Protein AF-0000000076641777 (afdb_homodimer)

Structure (mmCIF, N/CA/C/O backbone):
data_AF-0000000076641777-model_v1
#
loop_
_entity.id
_entity.type
_entity.pdbx_description
1 polymer 'DUF1579 domain-containing protein'
#
loop_
_atom_site.group_PDB
_atom_site.id
_atom_site.type_symbol
_atom_site.label_atom_id
_atom_site.label_alt_id
_atom_site.label_comp_id
_atom_site.label_asym_id
_atom_site.label_entity_id
_atom_site.label_seq_id
_atom_site.pdbx_PDB_ins_code
_atom_site.Cartn_x
_atom_site.Cartn_y
_atom_site.Cartn_z
_atom_site.occupancy
_atom_site.B_iso_or_equiv
_atom_site.auth_seq_id
_atom_site.auth_comp_id
_atom_site.auth_asym_id
_atom_site.auth_atom_id
_atom_site.pdbx_PDB_model_num
ATOM 1 N N . MET A 1 1 ? 16.484 36.906 27.781 1 25.06 1 MET A N 1
ATOM 2 C CA . MET A 1 1 ? 15.109 36.656 28.25 1 25.06 1 MET A CA 1
ATOM 3 C C . MET A 1 1 ? 14.336 35.812 27.25 1 25.06 1 MET A C 1
ATOM 5 O O . MET A 1 1 ? 13.156 35.531 27.453 1 25.06 1 MET A O 1
ATOM 9 N N . LYS A 1 2 ? 14.672 35.906 25.906 1 30.62 2 LYS A N 1
ATOM 10 C CA . LYS A 1 2 ? 14.07 35.656 24.594 1 30.62 2 LYS A CA 1
ATOM 11 C C . LYS A 1 2 ? 13.969 34.156 24.328 1 30.62 2 LYS A C 1
ATOM 13 O O . LYS A 1 2 ? 13.664 33.75 23.203 1 30.62 2 LYS A O 1
ATOM 18 N N . ASN A 1 3 ? 14.359 33.188 25.188 1 28.17 3 ASN A N 1
ATOM 19 C CA . ASN A 1 3 ? 14.75 31.812 25 1 28.17 3 ASN A CA 1
ATOM 20 C C . ASN A 1 3 ? 13.531 30.906 24.828 1 28.17 3 ASN A C 1
ATOM 22 O O . ASN A 1 3 ? 13.648 29.672 24.922 1 28.17 3 ASN A O 1
ATOM 26 N N . LYS A 1 4 ? 12.281 31.219 25.281 1 25.14 4 LYS A N 1
ATOM 27 C CA . LYS A 1 4 ? 11.18 30.359 25.719 1 25.14 4 LYS A CA 1
ATOM 28 C C . LYS A 1 4 ? 10.477 29.719 24.516 1 25.14 4 LYS A C 1
ATOM 30 O O . LYS A 1 4 ? 9.492 29 24.688 1 25.14 4 LYS A O 1
ATOM 35 N N . ILE A 1 5 ? 10.398 30.328 23.344 1 24.84 5 ILE A N 1
ATOM 36 C CA . ILE A 1 5 ? 9.344 30.062 22.375 1 24.84 5 ILE A CA 1
ATOM 37 C C . ILE A 1 5 ? 9.609 28.75 21.656 1 24.84 5 ILE A C 1
ATOM 39 O O . ILE A 1 5 ? 9.008 28.469 20.609 1 24.84 5 ILE A O 1
ATOM 43 N N . MET A 1 6 ? 10.758 28.062 21.797 1 23.25 6 MET A N 1
ATOM 44 C CA . MET A 1 6 ? 11.32 27.078 20.875 1 23.25 6 MET A CA 1
ATOM 45 C C . MET A 1 6 ? 10.438 25.844 20.797 1 23.25 6 MET A C 1
ATOM 47 O O . MET A 1 6 ? 10.758 24.891 20.094 1 23.25 6 MET A O 1
ATOM 51 N N . LEU A 1 7 ? 9.672 25.375 21.844 1 25.14 7 LEU A N 1
ATOM 52 C CA . LEU A 1 7 ? 9.359 23.984 22.094 1 25.14 7 LEU A CA 1
ATOM 53 C C . LEU A 1 7 ? 8.273 23.484 21.141 1 25.14 7 LEU A C 1
ATOM 55 O O . LEU A 1 7 ? 7.973 22.281 21.109 1 25.14 7 LEU A O 1
ATOM 59 N N . CYS A 1 8 ? 7.387 24.297 20.609 1 23.39 8 CYS A N 1
ATOM 60 C CA . CYS A 1 8 ? 6.023 23.875 20.312 1 23.39 8 CYS A CA 1
ATOM 61 C C . CYS A 1 8 ? 5.98 23.016 19.047 1 23.39 8 CYS A C 1
ATOM 63 O O . CYS A 1 8 ? 5 22.297 18.812 1 23.39 8 CYS A O 1
ATOM 65 N N . LEU A 1 9 ? 6.621 23.422 17.969 1 28.33 9 LEU A N 1
ATOM 66 C CA . LEU A 1 9 ? 6.152 22.969 16.672 1 28.33 9 LEU A CA 1
ATOM 67 C C . LEU A 1 9 ? 6.383 21.469 16.5 1 28.33 9 LEU A C 1
ATOM 69 O O . LEU A 1 9 ? 6.086 20.906 15.438 1 28.33 9 LEU A O 1
ATOM 73 N N . SER A 1 10 ? 7.258 20.844 17.328 1 29.16 10 SER A N 1
ATOM 74 C CA . SER A 1 10 ? 7.629 19.438 17.219 1 29.16 10 SER A CA 1
ATOM 75 C C . SER A 1 10 ? 6.391 18.531 17.172 1 29.16 10 SER A C 1
ATOM 77 O O . SER A 1 10 ? 6.508 17.312 17.109 1 29.16 10 SER A O 1
ATOM 79 N N . TYR A 1 11 ? 5.16 19.078 17.766 1 28.25 11 TYR A N 1
ATOM 80 C CA . TYR A 1 11 ? 4.102 18.125 18.062 1 28.25 11 TYR A CA 1
ATOM 81 C C . TYR A 1 11 ? 3.428 17.641 16.781 1 28.25 11 TYR A C 1
ATOM 83 O O . TYR A 1 11 ? 2.385 18.172 16.375 1 28.25 11 TYR A O 1
ATOM 91 N N . PHE A 1 12 ? 3.844 17.812 15.727 1 28.23 12 PHE A N 1
ATOM 92 C CA . PHE A 1 12 ? 2.891 17.406 14.703 1 28.23 12 PHE A CA 1
ATOM 93 C C . PHE A 1 12 ? 2.021 16.266 15.188 1 28.23 12 PHE A C 1
ATOM 95 O O . PHE A 1 12 ? 0.81 16.25 14.961 1 28.23 12 PHE A O 1
ATOM 102 N N . LEU A 1 13 ? 2.512 14.836 15.25 1 33.34 13 LEU A N 1
ATOM 103 C CA . LEU A 1 13 ? 1.771 13.789 15.953 1 33.34 13 LEU A CA 1
ATOM 104 C C . LEU A 1 13 ? 1.447 14.219 17.375 1 33.34 13 LEU A C 1
ATOM 106 O O . LEU A 1 13 ? 2.346 14.328 18.219 1 33.34 13 LEU A O 1
ATOM 110 N N . LEU A 1 14 ? 0.584 15.242 17.703 1 31.95 14 LEU A N 1
ATOM 111 C CA . LEU A 1 14 ? 0.145 16.031 18.844 1 31.95 14 LEU A CA 1
ATOM 112 C C . LEU A 1 14 ? 0.314 15.258 20.141 1 31.95 14 LEU A C 1
ATOM 114 O O . LEU A 1 14 ? 0.315 14.023 20.125 1 31.95 14 LEU A O 1
ATOM 118 N N . SER A 1 15 ? 0.451 16.031 21.312 1 29.17 15 SER A N 1
ATOM 119 C CA . SER A 1 15 ? 0.228 15.93 22.75 1 29.17 15 SER A CA 1
ATOM 120 C C . SER A 1 15 ? -1.146 15.336 23.062 1 29.17 15 SER A C 1
ATOM 122 O O . SER A 1 15 ? -2.123 16.078 23.203 1 29.17 15 SER A O 1
ATOM 124 N N . ILE A 1 16 ? -1.813 14.523 22.281 1 31.25 16 ILE A N 1
ATOM 125 C CA . ILE A 1 16 ? -2.85 13.836 23.047 1 31.25 16 ILE A CA 1
ATOM 126 C C . ILE A 1 16 ? -2.367 13.609 24.484 1 31.25 16 ILE A C 1
ATOM 128 O O . ILE A 1 16 ? -1.316 13.008 24.703 1 31.25 16 ILE A O 1
ATOM 132 N N . ALA A 1 17 ? -2.742 14.523 25.391 1 27.84 17 ALA A N 1
ATOM 133 C CA . ALA A 1 17 ? -2.613 14.328 26.828 1 27.84 17 ALA A CA 1
ATOM 134 C C . ALA A 1 17 ? -2.568 12.852 27.188 1 27.84 17 ALA A C 1
ATOM 136 O O . ALA A 1 17 ? -3.57 12.141 27.047 1 27.84 17 ALA A O 1
ATOM 137 N N . ILE A 1 18 ? -1.521 12.227 26.984 1 30.56 18 ILE A N 1
ATOM 138 C CA . ILE A 1 18 ? -1.188 10.945 27.594 1 30.56 18 ILE A CA 1
ATOM 139 C C . ILE A 1 18 ? -1.505 10.984 29.078 1 30.56 18 ILE A C 1
ATOM 141 O O . ILE A 1 18 ? -0.716 11.5 29.875 1 30.56 18 ILE A O 1
ATOM 145 N N . ALA A 1 19 ? -2.684 11.461 29.531 1 29.16 19 ALA A N 1
ATOM 146 C CA . ALA A 1 19 ? -2.953 11.094 30.922 1 29.16 19 ALA A CA 1
ATOM 147 C C . ALA A 1 19 ? -2.371 9.727 31.25 1 29.16 19 ALA A C 1
ATOM 149 O O . ALA A 1 19 ? -2.145 8.906 30.359 1 29.16 19 ALA A O 1
ATOM 150 N N . LEU A 1 20 ? -2.115 9.492 32.562 1 31.12 20 LEU A N 1
ATOM 151 C CA . LEU A 1 20 ? -1.679 8.414 33.438 1 31.12 20 LEU A CA 1
ATOM 152 C C . LEU A 1 20 ? -2.379 7.109 33.094 1 31.12 20 LEU A C 1
ATOM 154 O O . LEU A 1 20 ? -3.328 6.707 33.781 1 31.12 20 LEU A O 1
ATOM 158 N N . LEU A 1 21 ? -2.949 6.938 31.844 1 32.78 21 LEU A N 1
ATOM 159 C CA . LEU A 1 21 ? -3.584 5.629 31.953 1 32.78 21 LEU A CA 1
ATOM 160 C C . LEU A 1 21 ? -2.564 4.559 32.312 1 32.78 21 LEU A C 1
ATOM 162 O O . LEU A 1 21 ? -1.42 4.602 31.859 1 32.78 21 LEU A O 1
ATOM 166 N N . PRO A 1 22 ? -2.908 3.779 33.344 1 34.5 22 PRO A N 1
ATOM 167 C CA . PRO A 1 22 ? -2.105 2.623 33.75 1 34.5 22 PRO A CA 1
ATOM 168 C C . PRO A 1 22 ? -1.481 1.893 32.562 1 34.5 22 PRO A C 1
ATOM 170 O O . PRO A 1 22 ? -1.997 1.974 31.438 1 34.5 22 PRO A O 1
ATOM 173 N N . THR A 1 23 ? -0.251 1.594 32.625 1 35.72 23 THR A N 1
ATOM 174 C CA . THR A 1 23 ? 0.459 0.591 31.844 1 35.72 23 THR A CA 1
ATOM 175 C C . THR A 1 23 ? -0.474 -0.554 31.453 1 35.72 23 THR A C 1
ATOM 177 O O . THR A 1 23 ? -0.673 -1.488 32.219 1 35.72 23 THR A O 1
ATOM 180 N N . LEU A 1 24 ? -1.726 -0.276 30.953 1 34.16 24 LEU A N 1
ATOM 181 C CA . LEU A 1 24 ? -2.348 -1.505 30.469 1 34.16 24 LEU A CA 1
ATOM 182 C C . LEU A 1 24 ? -1.325 -2.389 29.766 1 34.16 24 LEU A C 1
ATOM 184 O O . LEU A 1 24 ? -0.481 -1.89 29.016 1 34.16 24 LEU A O 1
ATOM 188 N N . SER A 1 25 ? -1.027 -3.465 30.344 1 32.94 25 SER A N 1
ATOM 189 C CA . SER A 1 25 ? -0.381 -4.598 29.688 1 32.94 25 SER A CA 1
ATOM 190 C C . SER A 1 25 ? -0.638 -4.586 28.188 1 32.94 25 SER A C 1
ATOM 192 O O . SER A 1 25 ? -1.789 -4.539 27.75 1 32.94 25 SER A O 1
ATOM 194 N N . TYR A 1 26 ? 0.225 -3.816 27.469 1 34.62 26 TYR A N 1
ATOM 195 C CA . TYR A 1 26 ? 0.304 -4.059 26.031 1 34.62 26 TYR A CA 1
ATOM 196 C C . TYR A 1 26 ? -0.144 -5.477 25.688 1 34.62 26 TYR A C 1
ATOM 198 O O . TYR A 1 26 ? 0.574 -6.441 25.953 1 34.62 26 TYR A O 1
ATOM 206 N N . SER A 1 27 ? -1.28 -5.953 26.141 1 36.31 27 SER A N 1
ATOM 207 C CA . SER A 1 27 ? -1.665 -7.184 25.453 1 36.31 27 SER A CA 1
ATOM 208 C C . SER A 1 27 ? -1.043 -7.266 24.062 1 36.31 27 SER A C 1
ATOM 210 O O . SER A 1 27 ? -1.009 -6.27 23.344 1 36.31 27 SER A O 1
ATOM 212 N N . GLN A 1 28 ? -0.022 -7.992 23.859 1 43.09 28 GLN A N 1
ATOM 213 C CA . GLN A 1 28 ? 0.573 -8.328 22.562 1 43.09 28 GLN A CA 1
ATOM 214 C C . GLN A 1 28 ? -0.457 -8.242 21.438 1 43.09 28 GLN A C 1
ATOM 216 O O . GLN A 1 28 ? -1.365 -9.07 21.359 1 43.09 28 GLN A O 1
ATOM 221 N N . SER A 1 29 ? -1.048 -7.059 21.203 1 52.78 29 SER A N 1
ATOM 222 C CA . SER A 1 29 ? -1.91 -6.91 20.031 1 52.78 29 SER A CA 1
ATOM 223 C C . SER A 1 29 ? -1.559 -7.93 18.953 1 52.78 29 SER A C 1
ATOM 225 O O . SER A 1 29 ? -0.385 -8.117 18.625 1 52.78 29 SER A O 1
ATOM 227 N N . THR A 1 30 ? -2.316 -9.062 18.797 1 65.69 30 THR A N 1
ATOM 228 C CA . THR A 1 30 ? -2.217 -10.141 17.828 1 65.69 30 THR A CA 1
ATOM 229 C C . THR A 1 30 ? -1.801 -9.602 16.453 1 65.69 30 THR A C 1
ATOM 231 O O . THR A 1 30 ? -2.475 -8.734 15.898 1 65.69 30 THR A O 1
ATOM 234 N N . ASN A 1 31 ? -0.49 -9.68 16.219 1 86.69 31 ASN A N 1
ATOM 235 C CA . ASN A 1 31 ? -0.08 -9.375 14.852 1 86.69 31 ASN A CA 1
ATOM 236 C C . ASN A 1 31 ? -0.774 -10.289 13.844 1 86.69 31 ASN A C 1
ATOM 238 O O . ASN A 1 31 ? -0.34 -11.422 13.625 1 86.69 31 ASN A O 1
ATOM 242 N N . HIS A 1 32 ? -1.848 -9.82 13.297 1 92.06 32 HIS A N 1
ATOM 243 C CA . HIS A 1 32 ? -2.666 -10.57 12.352 1 92.06 32 HIS A CA 1
ATOM 244 C C . HIS A 1 32 ? -1.855 -10.984 11.133 1 92.06 32 HIS A C 1
ATOM 246 O O . HIS A 1 32 ? -2.26 -11.883 10.383 1 92.06 32 HIS A O 1
ATOM 252 N N . LEU A 1 33 ? -0.683 -10.32 10.984 1 95.81 33 LEU A N 1
ATOM 253 C CA . LEU A 1 33 ? 0.1 -10.578 9.781 1 95.81 33 LEU A CA 1
ATOM 254 C C . LEU A 1 33 ? 1.309 -11.453 10.086 1 95.81 33 LEU A C 1
ATOM 256 O O . LEU A 1 33 ? 2.152 -11.68 9.219 1 95.81 33 LEU A O 1
ATOM 260 N N . GLN A 1 34 ? 1.421 -11.977 11.25 1 94.31 34 GLN A N 1
ATOM 261 C CA . GLN A 1 34 ? 2.627 -12.656 11.711 1 94.31 34 GLN A CA 1
ATOM 262 C C . GLN A 1 34 ? 3.021 -13.781 10.758 1 94.31 34 GLN A C 1
ATOM 264 O O . GLN A 1 34 ? 4.207 -14.008 10.516 1 94.31 34 GLN A O 1
ATOM 269 N N . SER A 1 35 ? 2.049 -14.438 10.266 1 94.44 35 SER A N 1
ATOM 270 C CA . SER A 1 35 ? 2.324 -15.609 9.438 1 94.44 35 SER A CA 1
ATOM 271 C C . SER A 1 35 ? 2.973 -15.203 8.117 1 94.44 35 SER A C 1
ATOM 273 O O . SER A 1 35 ? 3.477 -16.047 7.379 1 94.44 35 SER A O 1
ATOM 275 N N . PHE A 1 36 ? 3.059 -13.906 7.797 1 96.38 36 PHE A N 1
ATOM 276 C CA . PHE A 1 36 ? 3.787 -13.43 6.629 1 96.38 36 PHE A CA 1
ATOM 277 C C . PHE A 1 36 ? 5.285 -13.625 6.805 1 96.38 36 PHE A C 1
ATOM 279 O O . PHE A 1 36 ? 6.051 -13.531 5.84 1 96.38 36 PHE A O 1
ATOM 286 N N . ASP A 1 37 ? 5.727 -13.867 8.031 1 96.25 37 ASP A N 1
ATOM 287 C CA . ASP A 1 37 ? 7.148 -14.008 8.32 1 96.25 37 ASP A CA 1
ATOM 288 C C . ASP A 1 37 ? 7.812 -14.984 7.355 1 96.25 37 ASP A C 1
ATOM 290 O O . ASP A 1 37 ? 8.93 -14.742 6.887 1 96.25 37 ASP A O 1
ATOM 294 N N . GLN A 1 38 ? 7.184 -16 7.055 1 95.88 38 GLN A N 1
ATOM 295 C CA . GLN A 1 38 ? 7.773 -17.062 6.242 1 95.88 38 GLN A CA 1
ATOM 296 C C . GLN A 1 38 ? 7.965 -16.609 4.801 1 95.88 38 GLN A C 1
ATOM 298 O O . GLN A 1 38 ? 8.781 -17.172 4.07 1 95.88 38 GLN A O 1
ATOM 303 N N . PHE A 1 39 ? 7.254 -15.523 4.398 1 97 39 PHE A N 1
ATOM 304 C CA . PHE A 1 39 ? 7.305 -15.078 3.008 1 97 39 PHE A CA 1
ATOM 305 C C . PHE A 1 39 ? 8.219 -13.867 2.855 1 97 39 PHE A C 1
ATOM 307 O O . PHE A 1 39 ? 8.57 -13.492 1.737 1 97 39 PHE A O 1
ATOM 314 N N . ILE A 1 40 ? 8.594 -13.234 3.934 1 98.12 40 ILE A N 1
ATOM 315 C CA . ILE A 1 40 ? 9.445 -12.047 3.869 1 98.12 40 ILE A CA 1
ATOM 316 C C . ILE A 1 40 ? 10.766 -12.398 3.193 1 98.12 40 ILE A C 1
ATOM 318 O O . ILE A 1 40 ? 11.383 -13.414 3.52 1 98.12 40 ILE A O 1
ATOM 322 N N . GLY A 1 41 ? 11.148 -11.641 2.252 1 98.31 41 GLY A N 1
ATOM 323 C CA . GLY A 1 41 ? 12.367 -11.883 1.502 1 98.31 41 GLY A CA 1
ATOM 324 C C . GLY A 1 41 ? 12.172 -11.812 -0.001 1 98.31 41 GLY A C 1
ATOM 325 O O . GLY A 1 41 ? 11.172 -11.266 -0.474 1 98.31 41 GLY A O 1
ATOM 326 N N . GLU A 1 42 ? 13.141 -12.234 -0.73 1 98.31 42 GLU A N 1
ATOM 327 C CA . GLU A 1 42 ? 13.141 -12.219 -2.189 1 98.31 42 GLU A CA 1
ATOM 328 C C . GLU A 1 42 ? 12.93 -13.625 -2.754 1 98.31 42 GLU A C 1
ATOM 330 O O . GLU A 1 42 ? 13.57 -14.578 -2.307 1 98.31 42 GLU A O 1
ATOM 335 N N . TRP A 1 43 ? 12.07 -13.719 -3.668 1 98.19 43 TRP A N 1
ATOM 336 C CA . TRP A 1 43 ? 11.68 -14.992 -4.254 1 98.19 43 TRP A CA 1
ATOM 337 C C . TRP A 1 43 ? 11.703 -14.922 -5.777 1 98.19 43 TRP A C 1
ATOM 339 O O . TRP A 1 43 ? 11.133 -14.016 -6.371 1 98.19 43 TRP A O 1
ATOM 349 N N . GLU A 1 44 ? 12.227 -15.922 -6.426 1 96.88 44 GLU A N 1
ATOM 350 C CA . GLU A 1 44 ? 12.367 -15.922 -7.879 1 96.88 44 GLU A CA 1
ATOM 351 C C . GLU A 1 44 ? 11.562 -17.047 -8.516 1 96.88 44 GLU A C 1
ATOM 353 O O . GLU A 1 44 ? 11.5 -18.156 -7.977 1 96.88 44 GLU A O 1
ATOM 358 N N . LEU A 1 45 ? 10.992 -16.75 -9.562 1 95.44 45 LEU A N 1
ATOM 359 C CA . LEU A 1 45 ? 10.375 -17.703 -10.484 1 95.44 45 LEU A CA 1
ATOM 360 C C . LEU A 1 45 ? 10.602 -17.266 -11.93 1 95.44 45 LEU A C 1
ATOM 362 O O . LEU A 1 45 ? 10.109 -16.219 -12.359 1 95.44 45 LEU A O 1
ATOM 366 N N . ASP A 1 46 ? 11.383 -18.078 -12.641 1 91.38 46 ASP A N 1
ATOM 367 C CA . ASP A 1 46 ? 11.742 -17.75 -14.023 1 91.38 46 ASP A CA 1
ATOM 368 C C . ASP A 1 46 ? 12.391 -16.375 -14.109 1 91.38 46 ASP A C 1
ATOM 370 O O . ASP A 1 46 ? 13.438 -16.125 -13.508 1 91.38 46 ASP A O 1
ATOM 374 N N . ASN A 1 47 ? 11.797 -15.477 -14.82 1 92.06 47 ASN A N 1
ATOM 375 C CA . ASN A 1 47 ? 12.352 -14.141 -15 1 92.06 47 ASN A CA 1
ATOM 376 C C . ASN A 1 47 ? 11.641 -13.109 -14.125 1 92.06 47 ASN A C 1
ATOM 378 O O . ASN A 1 47 ? 11.531 -11.938 -14.492 1 92.06 47 ASN A O 1
ATOM 382 N N . SER A 1 48 ? 11.141 -13.594 -13.047 1 94.31 48 SER A N 1
ATOM 383 C CA . SER A 1 48 ? 10.414 -12.703 -12.141 1 94.31 48 SER A CA 1
ATOM 384 C C . SER A 1 48 ? 11 -12.766 -10.734 1 94.31 48 SER A C 1
ATOM 386 O O . SER A 1 48 ? 11.438 -13.828 -10.281 1 94.31 48 SER A O 1
ATOM 388 N N . LEU A 1 49 ? 11.039 -11.664 -10.125 1 96.75 49 LEU A N 1
ATOM 389 C CA . LEU A 1 49 ? 11.438 -11.516 -8.727 1 96.75 49 LEU A CA 1
ATOM 390 C C . LEU A 1 49 ? 10.312 -10.906 -7.902 1 96.75 49 LEU A C 1
ATOM 392 O O . LEU A 1 49 ? 9.789 -9.844 -8.242 1 96.75 49 LEU A O 1
ATOM 396 N N . GLN A 1 50 ? 9.945 -11.609 -6.895 1 97.5 50 GLN A N 1
ATOM 397 C CA . GLN A 1 50 ? 8.961 -11.109 -5.934 1 97.5 50 GLN A CA 1
ATOM 398 C C . GLN A 1 50 ? 9.625 -10.781 -4.598 1 97.5 50 GLN A C 1
ATOM 400 O O . GLN A 1 50 ? 10.398 -11.578 -4.066 1 97.5 50 GLN A O 1
ATOM 405 N N . VAL A 1 51 ? 9.359 -9.641 -4.082 1 98.38 51 VAL A N 1
ATOM 406 C CA . VAL A 1 51 ? 9.953 -9.18 -2.83 1 98.38 51 VAL A CA 1
ATOM 407 C C . VAL A 1 51 ? 8.844 -8.859 -1.826 1 98.38 51 VAL A C 1
ATOM 409 O O . VAL A 1 51 ? 7.91 -8.125 -2.143 1 98.38 51 VAL A O 1
ATOM 412 N N . PHE A 1 52 ? 8.891 -9.414 -0.663 1 98.38 52 PHE A N 1
ATOM 413 C CA . PHE A 1 52 ? 8.031 -9.07 0.469 1 98.38 52 PHE A CA 1
ATOM 414 C C . PHE A 1 52 ? 8.852 -8.453 1.595 1 98.38 52 PHE A C 1
ATOM 416 O O . PHE A 1 52 ? 9.867 -9.016 2.018 1 98.38 52 PHE A O 1
ATOM 423 N N . GLU A 1 53 ? 8.406 -7.324 2.086 1 98.25 53 GLU A N 1
ATOM 424 C CA . GLU A 1 53 ? 9.102 -6.625 3.166 1 98.25 53 GLU A CA 1
ATOM 425 C C . GLU A 1 53 ? 8.117 -6.141 4.227 1 98.25 53 GLU A C 1
ATOM 427 O O . GLU A 1 53 ? 7.035 -5.648 3.9 1 98.25 53 GLU A O 1
ATOM 432 N N . TRP A 1 54 ? 8.555 -6.297 5.453 1 98.06 54 TRP A N 1
ATOM 433 C CA . TRP A 1 54 ? 7.758 -5.742 6.543 1 98.06 54 TRP A CA 1
ATOM 434 C C . TRP A 1 54 ? 7.746 -4.219 6.488 1 98.06 54 TRP A C 1
ATOM 436 O O . TRP A 1 54 ? 8.781 -3.592 6.258 1 98.06 54 TRP A O 1
ATOM 446 N N . GLY A 1 55 ? 6.539 -3.633 6.641 1 96.62 55 GLY A N 1
ATOM 447 C CA . GLY A 1 55 ? 6.469 -2.221 6.977 1 96.62 55 GLY A CA 1
ATOM 448 C C . GLY A 1 55 ? 6.832 -1.932 8.422 1 96.62 55 GLY A C 1
ATOM 449 O O . GLY A 1 55 ? 7.195 -2.842 9.172 1 96.62 55 GLY A O 1
ATOM 450 N N . PRO A 1 56 ? 6.703 -0.655 8.797 1 94.44 56 PRO A N 1
ATOM 451 C CA . PRO A 1 56 ? 7.07 -0.286 10.164 1 94.44 56 PRO A CA 1
ATOM 452 C C . PRO A 1 56 ? 6.262 -1.047 11.211 1 94.44 56 PRO A C 1
ATOM 454 O O . PRO A 1 56 ? 5.043 -1.191 11.078 1 94.44 56 PRO A O 1
ATOM 457 N N . GLY A 1 57 ? 7 -1.568 12.234 1 92.81 57 GLY A N 1
ATOM 458 C CA . GLY A 1 57 ? 6.344 -2.256 13.328 1 92.81 57 GLY A CA 1
ATOM 459 C C . GLY A 1 57 ? 5.695 -3.562 12.914 1 92.81 57 GLY A C 1
ATOM 460 O O . GLY A 1 57 ? 4.883 -4.121 13.656 1 92.81 57 GLY A O 1
ATOM 461 N N . LYS A 1 58 ? 5.926 -4.004 11.711 1 95.06 58 LYS A N 1
ATOM 462 C CA . LYS A 1 58 ? 5.352 -5.234 11.172 1 95.06 58 LYS A CA 1
ATOM 463 C C . LYS A 1 58 ? 3.828 -5.148 11.117 1 95.06 58 LYS A C 1
ATOM 465 O O . LYS A 1 58 ? 3.135 -6.125 11.406 1 95.06 58 LYS A O 1
ATOM 470 N N . THR A 1 59 ? 3.383 -3.975 10.773 1 94.25 59 THR A N 1
ATOM 471 C CA . THR A 1 59 ? 1.94 -3.764 10.711 1 94.25 59 THR A CA 1
ATOM 472 C C . THR A 1 59 ? 1.437 -3.869 9.273 1 94.25 59 THR A C 1
ATOM 474 O O . THR A 1 59 ? 0.228 -3.834 9.031 1 94.25 59 THR A O 1
ATOM 477 N N . SER A 1 60 ? 2.307 -3.967 8.383 1 97.38 60 SER A N 1
ATOM 478 C CA . SER A 1 60 ? 2.014 -4.152 6.965 1 97.38 60 SER A CA 1
ATOM 479 C C . SER A 1 60 ? 3.125 -4.93 6.27 1 97.38 60 SER A C 1
ATOM 481 O O . SER A 1 60 ? 4.211 -5.105 6.828 1 97.38 60 SER A O 1
ATOM 483 N N . VAL A 1 61 ? 2.799 -5.441 5.152 1 98.44 61 VAL A N 1
ATOM 484 C CA . VAL A 1 61 ? 3.779 -6.062 4.27 1 98.44 61 VAL A CA 1
ATOM 485 C C . VAL A 1 61 ? 3.727 -5.406 2.891 1 98.44 61 VAL A C 1
ATOM 487 O O . VAL A 1 61 ? 2.664 -5.336 2.27 1 98.44 61 VAL A O 1
ATOM 490 N N . MET A 1 62 ? 4.852 -4.957 2.465 1 98.31 62 MET A N 1
ATOM 491 C CA . MET A 1 62 ? 4.988 -4.441 1.105 1 98.31 62 MET A CA 1
ATOM 492 C C . MET A 1 62 ? 5.414 -5.547 0.145 1 98.31 62 MET A C 1
ATOM 494 O O . MET A 1 62 ? 6.277 -6.363 0.475 1 98.31 62 MET A O 1
ATOM 498 N N . ALA A 1 63 ? 4.766 -5.52 -0.979 1 98.19 63 ALA A N 1
ATOM 499 C CA . ALA A 1 63 ? 5.125 -6.484 -2.016 1 98.19 63 ALA A CA 1
ATOM 500 C C . ALA A 1 63 ? 5.496 -5.781 -3.316 1 98.19 63 ALA A C 1
ATOM 502 O O . ALA A 1 63 ? 4.812 -4.848 -3.744 1 98.19 63 ALA A O 1
ATOM 503 N N . LYS A 1 64 ? 6.535 -6.207 -3.908 1 98.06 64 LYS A N 1
ATOM 504 C CA . LYS A 1 64 ? 6.984 -5.742 -5.219 1 98.06 64 LYS A CA 1
ATOM 505 C C . LYS A 1 64 ? 7.309 -6.918 -6.137 1 98.06 64 LYS A C 1
ATOM 507 O O . LYS A 1 64 ? 7.84 -7.934 -5.688 1 98.06 64 LYS A O 1
ATOM 512 N N . SER A 1 65 ? 6.988 -6.754 -7.328 1 97.31 65 SER A N 1
ATOM 513 C CA . SER A 1 65 ? 7.387 -7.715 -8.352 1 97.31 65 SER A CA 1
ATOM 514 C C . SER A 1 65 ? 8.195 -7.039 -9.461 1 97.31 65 SER A C 1
ATOM 516 O O . SER A 1 65 ? 7.82 -5.973 -9.945 1 97.31 65 SER A O 1
ATOM 518 N N . TYR A 1 66 ? 9.188 -7.719 -9.828 1 96.94 66 TYR A N 1
ATOM 519 C CA . TYR A 1 66 ? 10.07 -7.254 -10.898 1 96.94 66 TYR A CA 1
ATOM 520 C C . TYR A 1 66 ? 10.109 -8.25 -12.047 1 96.94 66 TYR A C 1
ATOM 522 O O . TYR A 1 66 ? 10.086 -9.469 -11.82 1 96.94 66 TYR A O 1
ATOM 530 N N . GLN A 1 67 ? 10.195 -7.688 -13.203 1 95.69 67 GLN A N 1
ATOM 531 C CA . GLN A 1 67 ? 10.578 -8.469 -14.375 1 95.69 67 GLN A CA 1
ATOM 532 C C . GLN A 1 67 ? 12.07 -8.328 -14.672 1 95.69 67 GLN A C 1
ATOM 534 O O . GLN A 1 67 ? 12.594 -7.215 -14.695 1 95.69 67 GLN A O 1
ATOM 539 N N . THR A 1 68 ? 12.664 -9.453 -14.828 1 93.94 68 THR A N 1
ATOM 540 C CA . THR A 1 68 ? 14.086 -9.438 -15.141 1 93.94 68 THR A CA 1
ATOM 541 C C . THR A 1 68 ? 14.32 -9.555 -16.641 1 93.94 68 THR A C 1
ATOM 543 O O . THR A 1 68 ? 13.836 -10.5 -17.281 1 93.94 68 THR A O 1
ATOM 546 N N . GLY A 1 69 ? 14.992 -8.609 -17.125 1 92.19 69 GLY A N 1
ATOM 547 C CA . GLY A 1 69 ? 15.336 -8.633 -18.531 1 92.19 69 GLY A CA 1
ATOM 548 C C . GLY A 1 69 ? 16.469 -9.586 -18.844 1 92.19 69 GLY A C 1
ATOM 549 O O . GLY A 1 69 ? 17.109 -10.133 -17.938 1 92.19 69 GLY A O 1
ATOM 550 N N . SER A 1 70 ? 16.656 -9.75 -20.156 1 92.75 70 SER A N 1
ATOM 551 C CA . SER A 1 70 ? 17.734 -10.625 -20.609 1 92.75 70 SER A CA 1
ATOM 552 C C . SER A 1 70 ? 19.094 -10.102 -20.188 1 92.75 70 SER A C 1
ATOM 554 O O . SER A 1 70 ? 20.047 -10.867 -20.047 1 92.75 70 SER A O 1
ATOM 556 N N . ASP A 1 71 ? 19.219 -8.789 -19.984 1 94.06 71 ASP A N 1
ATOM 557 C CA . ASP A 1 71 ? 20.469 -8.164 -19.594 1 94.06 71 ASP A CA 1
ATOM 558 C C . ASP A 1 71 ? 20.625 -8.133 -18.078 1 94.06 71 ASP A C 1
ATOM 560 O O . ASP A 1 71 ? 21.562 -7.535 -17.547 1 94.06 71 ASP A O 1
ATOM 564 N N . GLY A 1 72 ? 19.672 -8.703 -17.375 1 91.94 72 GLY A N 1
ATOM 565 C CA . GLY A 1 72 ? 19.719 -8.734 -15.914 1 91.94 72 GLY A CA 1
ATOM 566 C C . GLY A 1 72 ? 19.031 -7.547 -15.266 1 91.94 72 GLY A C 1
ATOM 567 O O . GLY A 1 72 ? 18.922 -7.488 -14.039 1 91.94 72 GLY A O 1
ATOM 568 N N . SER A 1 73 ? 18.625 -6.637 -16.078 1 95.25 73 SER A N 1
ATOM 569 C CA . SER A 1 73 ? 17.922 -5.48 -15.539 1 95.25 73 SER A CA 1
ATOM 570 C C . SER A 1 73 ? 16.578 -5.883 -14.93 1 95.25 73 SER A C 1
ATOM 572 O O . SER A 1 73 ? 15.938 -6.824 -15.398 1 95.25 73 SER A O 1
ATOM 574 N N . ARG A 1 74 ? 16.25 -5.164 -13.859 1 95.25 74 ARG A N 1
ATOM 575 C CA . ARG A 1 74 ? 14.969 -5.426 -13.195 1 95.25 74 ARG A CA 1
ATOM 576 C C . ARG A 1 74 ? 14.023 -4.242 -13.344 1 95.25 74 ARG A C 1
ATOM 578 O O . ARG A 1 74 ? 14.391 -3.104 -13.039 1 95.25 74 ARG A O 1
ATOM 585 N N . THR A 1 75 ? 12.852 -4.559 -13.836 1 95.81 75 THR A N 1
ATOM 586 C CA . THR A 1 75 ? 11.805 -3.551 -13.977 1 95.81 75 THR A CA 1
ATOM 587 C C . THR A 1 75 ? 10.656 -3.826 -13.008 1 95.81 75 THR A C 1
ATOM 589 O O . THR A 1 75 ? 10.086 -4.922 -13.008 1 95.81 75 THR A O 1
ATOM 592 N N . LEU A 1 76 ? 10.383 -2.879 -12.172 1 96.81 76 LEU A N 1
ATOM 593 C CA . LEU A 1 76 ? 9.242 -3 -11.273 1 96.81 76 LEU A CA 1
ATOM 594 C C . LEU A 1 76 ? 7.934 -3.043 -12.062 1 96.81 76 LEU A C 1
ATOM 596 O O . LEU A 1 76 ? 7.633 -2.123 -12.82 1 96.81 76 LEU A O 1
ATOM 600 N N . VAL A 1 77 ? 7.152 -4.062 -11.867 1 96.44 77 VAL A N 1
ATOM 601 C CA . VAL A 1 77 ? 5.961 -4.207 -12.695 1 96.44 77 VAL A CA 1
ATOM 602 C C . VAL A 1 77 ? 4.719 -4.273 -11.812 1 96.44 77 VAL A C 1
ATOM 604 O O . VAL A 1 77 ? 3.594 -4.125 -12.297 1 96.44 77 VAL A O 1
ATOM 607 N N . SER A 1 78 ? 4.891 -4.535 -10.57 1 97.69 78 SER A N 1
ATOM 608 C CA . SER A 1 78 ? 3.768 -4.566 -9.641 1 97.69 78 SER A CA 1
ATOM 609 C C . SER A 1 78 ? 4.203 -4.156 -8.234 1 97.69 78 SER A C 1
ATOM 611 O O . SER A 1 78 ? 5.336 -4.422 -7.828 1 97.69 78 SER A O 1
ATOM 613 N N . GLU A 1 79 ? 3.328 -3.506 -7.539 1 98.06 79 GLU A N 1
ATOM 614 C CA . GLU A 1 79 ? 3.562 -3.088 -6.16 1 98.06 79 GLU A CA 1
ATOM 615 C C . GLU A 1 79 ? 2.26 -3.047 -5.367 1 98.06 79 GLU A C 1
ATOM 617 O O . GLU A 1 79 ? 1.204 -2.717 -5.91 1 98.06 79 GLU A O 1
ATOM 622 N N . GLY A 1 80 ? 2.365 -3.451 -4.129 1 98.44 80 GLY A N 1
ATOM 623 C CA . GLY A 1 80 ? 1.178 -3.457 -3.287 1 98.44 80 GLY A CA 1
ATOM 624 C C . GLY A 1 80 ? 1.492 -3.609 -1.811 1 98.44 80 GLY A C 1
ATOM 625 O O . GLY A 1 80 ? 2.654 -3.535 -1.407 1 98.44 80 GLY A O 1
ATOM 626 N N . MET A 1 81 ? 0.486 -3.697 -1.085 1 98.56 81 MET A N 1
ATOM 627 C CA . MET A 1 81 ? 0.597 -3.719 0.371 1 98.56 81 MET A CA 1
ATOM 628 C C . MET A 1 81 ? -0.508 -4.57 0.988 1 98.56 81 MET A C 1
ATOM 630 O O . MET A 1 81 ? -1.662 -4.5 0.56 1 98.56 81 MET A O 1
ATOM 634 N N . TRP A 1 82 ? -0.128 -5.375 1.961 1 98.62 82 TRP A N 1
ATOM 635 C CA . TRP A 1 82 ? -1.083 -6.043 2.838 1 98.62 82 TRP A CA 1
ATOM 636 C C . TRP A 1 82 ? -1.101 -5.398 4.219 1 98.62 82 TRP A C 1
ATOM 638 O O . TRP A 1 82 ? -0.064 -4.945 4.715 1 98.62 82 TRP A O 1
ATOM 648 N N . PHE A 1 83 ? -2.211 -5.453 4.855 1 97.94 83 PHE A N 1
ATOM 649 C CA . PHE A 1 83 ? -2.398 -4.922 6.199 1 97.94 83 PHE A CA 1
ATOM 650 C C . PHE A 1 83 ? -3.645 -5.512 6.848 1 97.94 83 PHE A C 1
ATOM 652 O O . PHE A 1 83 ? -4.504 -6.066 6.16 1 97.94 83 PHE A O 1
ATOM 659 N N . TRP A 1 84 ? -3.693 -5.441 8.164 1 96.69 84 TRP A N 1
ATOM 660 C CA . TRP A 1 84 ? -4.926 -5.711 8.898 1 96.69 84 TRP A CA 1
ATOM 661 C C . TRP A 1 84 ? -5.852 -4.5 8.867 1 96.69 84 TRP A C 1
ATOM 663 O O . TRP A 1 84 ? -5.453 -3.396 9.258 1 96.69 84 TRP A O 1
ATOM 673 N N . HIS A 1 85 ? -7.016 -4.652 8.352 1 96.81 85 HIS A N 1
ATOM 674 C CA . HIS A 1 85 ? -8.031 -3.607 8.406 1 96.81 85 HIS A CA 1
ATOM 675 C C . HIS A 1 85 ? -8.914 -3.764 9.641 1 96.81 85 HIS A C 1
ATOM 677 O O . HIS A 1 85 ? -9.812 -4.605 9.664 1 96.81 85 HIS A O 1
ATOM 683 N N . PRO A 1 86 ? -8.75 -2.936 10.625 1 95 86 PRO A N 1
ATOM 684 C CA . PRO A 1 86 ? -9.477 -3.117 11.883 1 95 86 PRO A CA 1
ATOM 685 C C . PRO A 1 86 ? -10.992 -2.969 11.719 1 95 86 PRO A C 1
ATOM 687 O O . PRO A 1 86 ? -11.758 -3.643 12.406 1 95 86 PRO A O 1
ATOM 690 N N . GLY A 1 87 ? -11.43 -2.086 10.836 1 94.19 87 GLY A N 1
ATOM 691 C CA . GLY A 1 87 ? -12.859 -1.9 10.609 1 94.19 87 GLY A CA 1
ATOM 692 C C . GLY A 1 87 ? -13.516 -3.094 9.945 1 94.19 87 GLY A C 1
ATOM 693 O O . GLY A 1 87 ? -14.648 -3.449 10.273 1 94.19 87 GLY A O 1
ATOM 694 N N . LYS A 1 88 ? -12.828 -3.73 9.031 1 95.56 88 LYS A N 1
ATOM 695 C CA . LYS A 1 88 ? -13.352 -4.879 8.297 1 95.56 88 LYS A CA 1
ATOM 696 C C . LYS A 1 88 ? -13.016 -6.184 9.008 1 95.56 88 LYS A C 1
ATOM 698 O O . LYS A 1 88 ? -13.602 -7.227 8.719 1 95.56 88 LYS A O 1
ATOM 703 N N . GLN A 1 89 ? -12.008 -6.16 9.867 1 94.88 89 GLN A N 1
ATOM 704 C CA . GLN A 1 89 ? -11.516 -7.34 10.57 1 94.88 89 GLN A CA 1
ATOM 705 C C . GLN A 1 89 ? -11.031 -8.398 9.594 1 94.88 89 GLN A C 1
ATOM 707 O O . GLN A 1 89 ? -11.383 -9.578 9.719 1 94.88 89 GLN A O 1
ATOM 712 N N . GLU A 1 90 ? -10.328 -7.895 8.602 1 96.75 90 GLU A N 1
ATOM 713 C CA . GLU A 1 90 ? -9.75 -8.734 7.555 1 96.75 90 GLU A CA 1
ATOM 714 C C . GLU A 1 90 ? -8.336 -8.281 7.195 1 96.75 90 GLU A C 1
ATOM 716 O O . GLU A 1 90 ? -7.992 -7.109 7.371 1 96.75 90 GLU A O 1
ATOM 721 N N . ILE A 1 91 ? -7.555 -9.273 6.754 1 98 91 ILE A N 1
ATOM 722 C CA . ILE A 1 91 ? -6.312 -8.891 6.086 1 98 91 ILE A CA 1
ATOM 723 C C . ILE A 1 91 ? -6.605 -8.492 4.645 1 98 91 ILE A C 1
ATOM 725 O O . ILE A 1 91 ? -7.082 -9.305 3.846 1 98 91 ILE A O 1
ATOM 729 N N . LYS A 1 92 ? -6.371 -7.266 4.352 1 98.69 92 LYS A N 1
ATOM 730 C CA . LYS A 1 92 ? -6.555 -6.754 2.996 1 98.69 92 LYS A CA 1
ATOM 731 C C . LYS A 1 92 ? -5.215 -6.527 2.305 1 98.69 92 LYS A C 1
ATOM 733 O O . LYS A 1 92 ? -4.203 -6.277 2.963 1 98.69 92 LYS A O 1
ATOM 738 N N . GLY A 1 93 ? -5.207 -6.688 1.064 1 98.62 93 GLY A N 1
ATOM 739 C CA . GLY A 1 93 ? -4.105 -6.312 0.192 1 98.62 93 GLY A CA 1
ATOM 740 C C . GLY A 1 93 ? -4.562 -5.641 -1.088 1 98.62 93 GLY A C 1
ATOM 741 O O . GLY A 1 93 ? -5.613 -5.98 -1.636 1 98.62 93 GLY A O 1
ATOM 742 N N . TYR A 1 94 ? -3.848 -4.715 -1.496 1 98.75 94 TYR A N 1
ATOM 743 C CA . TYR A 1 94 ? -4.078 -4.031 -2.762 1 98.75 94 TYR A CA 1
ATOM 744 C C . TYR A 1 94 ? -2.793 -3.951 -3.58 1 98.75 94 TYR A C 1
ATOM 746 O O . TYR A 1 94 ? -1.741 -3.566 -3.062 1 98.75 94 TYR A O 1
ATOM 754 N N . VAL A 1 95 ? -2.889 -4.359 -4.793 1 98.38 95 VAL A N 1
ATOM 755 C CA . VAL A 1 95 ? -1.727 -4.414 -5.672 1 98.38 95 VAL A CA 1
ATOM 756 C C . VAL A 1 95 ? -2.066 -3.777 -7.016 1 98.38 95 VAL A C 1
ATOM 758 O O . VAL A 1 95 ? -3.143 -4.016 -7.57 1 98.38 95 VAL A O 1
ATOM 761 N N . THR A 1 96 ? -1.222 -2.951 -7.492 1 97.69 96 THR A N 1
ATOM 762 C CA . THR A 1 96 ? -1.284 -2.443 -8.859 1 97.69 96 THR A CA 1
ATOM 763 C C . THR A 1 96 ? -0.201 -3.08 -9.719 1 97.69 96 THR A C 1
ATOM 765 O O . THR A 1 96 ? 0.86 -3.457 -9.219 1 97.69 96 THR A O 1
ATOM 768 N N . ALA A 1 97 ? -0.523 -3.236 -10.93 1 95.94 97 ALA A N 1
ATOM 769 C CA . ALA A 1 97 ? 0.409 -3.885 -11.852 1 95.94 97 ALA A CA 1
ATOM 770 C C . ALA A 1 97 ? 0.365 -3.232 -13.227 1 95.94 97 ALA A C 1
ATOM 772 O O . ALA A 1 97 ? -0.645 -2.633 -13.609 1 95.94 97 ALA A O 1
ATOM 773 N N . THR A 1 98 ? 1.48 -3.346 -13.844 1 93.25 98 THR A N 1
ATOM 774 C CA . THR A 1 98 ? 1.589 -2.893 -15.227 1 93.25 98 THR A CA 1
ATOM 775 C C . THR A 1 98 ? 2.057 -4.027 -16.125 1 93.25 98 THR A C 1
ATOM 777 O O . THR A 1 98 ? 2.439 -5.098 -15.648 1 93.25 98 THR A O 1
ATOM 780 N N . ASN A 1 99 ? 1.832 -3.877 -17.391 1 85.31 99 ASN A N 1
ATOM 781 C CA . ASN A 1 99 ? 2.334 -4.758 -18.438 1 85.31 99 ASN A CA 1
ATOM 782 C C . ASN A 1 99 ? 1.587 -6.086 -18.469 1 85.31 99 ASN A C 1
ATOM 784 O O . ASN A 1 99 ? 2.088 -7.078 -19 1 85.31 99 ASN A O 1
ATOM 788 N N . ILE A 1 100 ? 0.526 -6.223 -17.719 1 84.75 100 ILE A N 1
ATOM 789 C CA . ILE A 1 100 ? -0.398 -7.348 -17.812 1 84.75 100 ILE A CA 1
ATOM 790 C C . ILE A 1 100 ? -1.826 -6.828 -17.984 1 84.75 100 ILE A C 1
ATOM 792 O O . ILE A 1 100 ? -2.096 -5.648 -17.734 1 84.75 100 ILE A O 1
ATOM 796 N N . PRO A 1 101 ? -2.695 -7.645 -18.422 1 87.19 101 PRO A N 1
ATOM 797 C CA . PRO A 1 101 ? -4.055 -7.172 -18.688 1 87.19 101 PRO A CA 1
ATOM 798 C C . PRO A 1 101 ? -4.766 -6.668 -17.438 1 87.19 101 PRO A C 1
ATOM 800 O O . PRO A 1 101 ? -5.625 -5.789 -17.516 1 87.19 101 PRO A O 1
ATOM 803 N N . VAL A 1 102 ? -4.434 -7.258 -16.375 1 92.06 102 VAL A N 1
ATOM 804 C CA . VAL A 1 102 ? -5.012 -6.832 -15.102 1 92.06 102 VAL A CA 1
ATOM 805 C C . VAL A 1 102 ? -4.141 -5.742 -14.477 1 92.06 102 VAL A C 1
ATOM 807 O O . VAL A 1 102 ? -2.916 -5.871 -14.422 1 92.06 102 VAL A O 1
ATOM 810 N N . VAL A 1 103 ? -4.809 -4.66 -14 1 93.5 103 VAL A N 1
ATOM 811 C CA . VAL A 1 103 ? -4.02 -3.52 -13.547 1 93.5 103 VAL A CA 1
ATOM 812 C C . VAL A 1 103 ? -4.195 -3.33 -12.047 1 93.5 103 VAL A C 1
ATOM 814 O O . VAL A 1 103 ? -3.445 -2.582 -11.414 1 93.5 103 VAL A O 1
ATOM 817 N N . PHE A 1 104 ? -5.215 -3.957 -11.555 1 96.94 104 PHE A N 1
ATOM 818 C CA . PHE A 1 104 ? -5.496 -3.768 -10.133 1 96.94 104 PHE A CA 1
ATOM 819 C C . PHE A 1 104 ? -6.027 -5.051 -9.508 1 96.94 104 PHE A C 1
ATOM 821 O O . PHE A 1 104 ? -6.855 -5.742 -10.109 1 96.94 104 PHE A O 1
ATOM 828 N N . PHE A 1 105 ? -5.555 -5.336 -8.242 1 98.12 105 PHE A N 1
ATOM 829 C CA . PHE A 1 105 ? -5.98 -6.496 -7.473 1 98.12 105 PHE A CA 1
ATOM 830 C C . PHE A 1 105 ? -6.441 -6.086 -6.078 1 98.12 105 PHE A C 1
ATOM 832 O O . PHE A 1 105 ? -5.742 -5.352 -5.379 1 98.12 105 PHE A O 1
ATOM 839 N N . ASP A 1 106 ? -7.582 -6.508 -5.672 1 98.62 106 ASP A N 1
ATOM 840 C CA . ASP A 1 106 ? -8.172 -6.367 -4.34 1 98.62 106 ASP A CA 1
ATOM 841 C C . ASP A 1 106 ? -8.195 -7.711 -3.609 1 98.62 106 ASP A C 1
ATOM 843 O O . ASP A 1 106 ? -8.992 -8.586 -3.939 1 98.62 106 ASP A O 1
ATOM 847 N N . TYR A 1 107 ? -7.355 -7.836 -2.59 1 98.62 107 TYR A N 1
ATOM 848 C CA . TYR A 1 107 ? -7.133 -9.109 -1.909 1 98.62 107 TYR A CA 1
ATOM 849 C C . TYR A 1 107 ? -7.84 -9.133 -0.559 1 98.62 107 TYR A C 1
ATOM 851 O O . TYR A 1 107 ? -7.84 -8.133 0.165 1 98.62 107 TYR A O 1
ATOM 859 N N . THR A 1 108 ? -8.414 -10.227 -0.267 1 98.69 108 THR A N 1
ATOM 860 C CA . THR A 1 108 ? -8.703 -10.656 1.098 1 98.69 108 THR A CA 1
ATOM 861 C C . THR A 1 108 ? -7.945 -11.938 1.434 1 98.69 108 THR A C 1
ATOM 863 O O . THR A 1 108 ? -8.18 -12.977 0.821 1 98.69 108 THR A O 1
ATOM 866 N N . THR A 1 109 ? -7.102 -11.844 2.449 1 98.38 109 THR A N 1
ATOM 867 C CA . THR A 1 109 ? -6.141 -12.914 2.684 1 98.38 109 THR A CA 1
ATOM 868 C C . THR A 1 109 ? -6.398 -13.586 4.027 1 98.38 109 THR A C 1
ATOM 870 O O . THR A 1 109 ? -6.703 -12.914 5.016 1 98.38 109 THR A O 1
ATOM 873 N N . THR A 1 110 ? -6.281 -14.867 4.086 1 97.56 110 THR A N 1
ATOM 874 C CA . THR A 1 110 ? -6.27 -15.672 5.301 1 97.56 110 THR A CA 1
ATOM 875 C C . THR A 1 110 ? -5.062 -16.609 5.328 1 97.56 110 THR A C 1
ATOM 877 O O . THR A 1 110 ? -4.531 -16.969 4.277 1 97.56 110 THR A O 1
ATOM 880 N N . PHE A 1 111 ? -4.676 -16.859 6.535 1 95.38 111 PHE A N 1
ATOM 881 C CA . PHE A 1 111 ? -3.617 -17.844 6.711 1 95.38 111 PHE A CA 1
ATOM 882 C C . PHE A 1 111 ? -4.199 -19.203 7.09 1 95.38 111 PHE A C 1
ATOM 884 O O . PHE A 1 111 ? -5.047 -19.297 7.977 1 95.38 111 PHE A O 1
ATOM 891 N N . GLU A 1 112 ? -3.805 -20.109 6.238 1 86 112 GLU A N 1
ATOM 892 C CA . GLU A 1 112 ? -4.305 -21.469 6.434 1 86 112 GLU A CA 1
ATOM 893 C C . GLU A 1 112 ? -3.23 -22.5 6.105 1 86 112 GLU A C 1
ATOM 895 O O . GLU A 1 112 ? -2.465 -22.328 5.152 1 86 112 GLU A O 1
ATOM 900 N N . ASN A 1 113 ? -3.256 -23.609 6.887 1 82.5 113 ASN A N 1
ATOM 901 C CA . ASN A 1 113 ? -2.432 -24.781 6.609 1 82.5 113 ASN A CA 1
ATOM 902 C C . ASN A 1 113 ? -0.971 -24.406 6.383 1 82.5 113 ASN A C 1
ATOM 904 O O . ASN A 1 113 ? -0.344 -24.859 5.43 1 82.5 113 ASN A O 1
ATOM 908 N N . GLY A 1 114 ? -0.432 -23.438 7.102 1 82 114 GLY A N 1
ATOM 909 C CA . GLY A 1 114 ? 0.967 -23.062 6.984 1 82 114 GLY A CA 1
ATOM 910 C C . GLY A 1 114 ? 1.245 -22.172 5.785 1 82 114 GLY A C 1
ATOM 911 O O . GLY A 1 114 ? 2.404 -21.906 5.461 1 82 114 GLY A O 1
ATOM 912 N N . GLY A 1 115 ? 0.198 -21.875 5.121 1 93.06 115 GLY A N 1
ATOM 913 C CA . GLY A 1 115 ? 0.311 -20.984 3.977 1 93.06 115 GLY A CA 1
ATOM 914 C C . GLY A 1 115 ? -0.683 -19.828 4.012 1 93.06 115 GLY A C 1
ATOM 915 O O . GLY A 1 115 ? -1.113 -19.406 5.086 1 93.06 115 GLY A O 1
ATOM 916 N N . MET A 1 116 ? -0.799 -19.234 2.83 1 96.06 116 MET A N 1
ATOM 917 C CA . MET A 1 116 ? -1.719 -18.109 2.686 1 96.06 116 MET A CA 1
ATOM 918 C C . MET A 1 116 ? -2.68 -18.344 1.524 1 96.06 116 MET A C 1
ATOM 920 O O . MET A 1 116 ? -2.289 -18.875 0.486 1 96.06 116 MET A O 1
ATOM 924 N N . ALA A 1 117 ? -3.881 -18.062 1.743 1 97.69 117 ALA A N 1
ATOM 925 C CA . ALA A 1 117 ? -4.902 -18.062 0.697 1 97.69 117 ALA A CA 1
ATOM 926 C C . ALA A 1 117 ? -5.57 -16.703 0.583 1 97.69 117 ALA A C 1
ATOM 928 O O . ALA A 1 117 ? -5.906 -16.078 1.595 1 97.69 117 ALA A O 1
ATOM 929 N N . SER A 1 118 ? -5.77 -16.281 -0.65 1 98 118 SER A N 1
ATOM 930 C CA . SER A 1 118 ? -6.402 -14.984 -0.889 1 98 118 SER A CA 1
ATOM 931 C C . SER A 1 118 ? -7.527 -15.094 -1.911 1 98 118 SER A C 1
ATOM 933 O O . SER A 1 118 ? -7.34 -15.672 -2.986 1 98 118 SER A O 1
ATOM 935 N N . ASP A 1 119 ? -8.633 -14.633 -1.521 1 98.19 119 ASP A N 1
ATOM 936 C CA . ASP A 1 119 ? -9.625 -14.289 -2.535 1 98.19 119 ASP A CA 1
ATOM 937 C C . ASP A 1 119 ? -9.359 -12.906 -3.123 1 98.19 119 ASP A C 1
ATOM 939 O O . ASP A 1 119 ? -9.156 -11.945 -2.383 1 98.19 119 ASP A O 1
ATOM 943 N N . LEU A 1 120 ? -9.273 -12.914 -4.477 1 97.19 120 LEU A N 1
ATOM 944 C CA . LEU A 1 120 ? -8.969 -11.602 -5.035 1 97.19 120 LEU A CA 1
ATOM 945 C C . LEU A 1 120 ? -9.914 -11.266 -6.184 1 97.19 120 LEU A C 1
ATOM 947 O O . LEU A 1 120 ? -10.359 -12.156 -6.91 1 97.19 120 LEU A O 1
ATOM 951 N N . THR A 1 121 ? -10.273 -10.023 -6.203 1 98.31 121 THR A N 1
ATOM 952 C CA . THR A 1 121 ? -10.922 -9.398 -7.355 1 98.31 121 THR A CA 1
ATOM 953 C C . THR A 1 121 ? -9.906 -8.617 -8.188 1 98.31 121 THR A C 1
ATOM 955 O O . THR A 1 121 ? -9.242 -7.711 -7.68 1 98.31 121 THR A O 1
ATOM 958 N N . ALA A 1 122 ? -9.789 -9.016 -9.422 1 97.69 122 ALA A N 1
ATOM 959 C CA . ALA A 1 122 ? -8.875 -8.375 -10.359 1 97.69 122 ALA A CA 1
ATOM 960 C C . ALA A 1 122 ? -9.633 -7.492 -11.344 1 97.69 122 ALA A C 1
ATOM 962 O O . ALA A 1 122 ? -10.742 -7.824 -11.758 1 97.69 122 ALA A O 1
ATOM 963 N N . TYR A 1 123 ? -9.055 -6.379 -11.688 1 96.75 123 TYR A N 1
ATOM 964 C CA . TYR A 1 123 ? -9.648 -5.453 -12.641 1 96.75 123 TYR A CA 1
ATOM 965 C C . TYR A 1 123 ? -8.703 -5.195 -13.812 1 96.75 123 TYR A C 1
ATOM 967 O O . TYR A 1 123 ? -7.512 -4.969 -13.617 1 96.75 123 TYR A O 1
ATOM 975 N N . ASP A 1 124 ? -9.258 -5.203 -14.961 1 93.38 124 ASP A N 1
ATOM 976 C CA . ASP A 1 124 ? -8.469 -4.754 -16.109 1 93.38 124 ASP A CA 1
ATOM 977 C C . ASP A 1 124 ? -8.594 -3.242 -16.297 1 93.38 124 ASP A C 1
ATOM 979 O O . ASP A 1 124 ? -9.227 -2.559 -15.484 1 93.38 124 ASP A O 1
ATOM 983 N N . LYS A 1 125 ? -7.934 -2.695 -17.281 1 87.44 125 LYS A N 1
ATOM 984 C CA . LYS A 1 125 ? -7.848 -1.255 -17.5 1 87.44 125 LYS A CA 1
ATOM 985 C C . LYS A 1 125 ? -9.227 -0.657 -17.766 1 87.44 125 LYS A C 1
ATOM 987 O O . LYS A 1 125 ? -9.43 0.546 -17.594 1 87.44 125 LYS A O 1
ATOM 992 N N . ASN A 1 126 ? -10.203 -1.519 -18.188 1 87.5 126 ASN A N 1
ATOM 993 C CA . ASN A 1 126 ? -11.547 -1.046 -18.5 1 87.5 126 ASN A CA 1
ATOM 994 C C . ASN A 1 126 ? -12.492 -1.2 -17.312 1 87.5 126 ASN A C 1
ATOM 996 O O . ASN A 1 126 ? -13.68 -0.891 -17.406 1 87.5 126 ASN A O 1
ATOM 1000 N N . GLY A 1 127 ? -11.977 -1.737 -16.281 1 89.25 127 GLY A N 1
ATOM 1001 C CA . GLY A 1 127 ? -12.781 -1.88 -15.078 1 89.25 127 GLY A CA 1
ATOM 1002 C C . GLY A 1 127 ? -13.531 -3.197 -15.016 1 89.25 127 GLY A C 1
ATOM 1003 O O . GLY A 1 127 ? -14.375 -3.395 -14.141 1 89.25 127 GLY A O 1
ATOM 1004 N N . ILE A 1 128 ? -13.219 -4.055 -15.945 1 93.25 128 ILE A N 1
ATOM 1005 C CA . ILE A 1 128 ? -13.859 -5.363 -15.93 1 93.25 128 ILE A CA 1
ATOM 1006 C C . ILE A 1 128 ? -13.242 -6.227 -14.836 1 93.25 128 ILE A C 1
ATOM 1008 O O . ILE A 1 128 ? -12.016 -6.352 -14.758 1 93.25 128 ILE A O 1
ATOM 1012 N N . LYS A 1 129 ? -14.078 -6.828 -14.031 1 96.06 129 LYS A N 1
ATOM 1013 C CA . LYS A 1 129 ? -13.586 -7.574 -12.875 1 96.06 129 LYS A CA 1
ATOM 1014 C C . LYS A 1 129 ? -13.562 -9.07 -13.156 1 96.06 129 LYS A C 1
ATOM 1016 O O . LYS A 1 129 ? -14.391 -9.586 -13.914 1 96.06 129 LYS A O 1
ATOM 1021 N N . SER A 1 130 ? -12.656 -9.75 -12.602 1 96.56 130 SER A N 1
ATOM 1022 C CA . SER A 1 130 ? -12.547 -11.203 -12.531 1 96.56 130 SER A CA 1
ATOM 1023 C C . SER A 1 130 ? -12.195 -11.664 -11.117 1 96.56 130 SER A C 1
ATOM 1025 O O . SER A 1 130 ? -11.422 -11 -10.422 1 96.56 130 SER A O 1
ATOM 1027 N N . ALA A 1 131 ? -12.766 -12.734 -10.766 1 97.69 131 ALA A N 1
ATOM 1028 C CA . ALA A 1 131 ? -12.5 -13.281 -9.438 1 97.69 131 ALA A CA 1
ATOM 1029 C C . ALA A 1 131 ? -11.523 -14.453 -9.516 1 97.69 131 ALA A C 1
ATOM 1031 O O . ALA A 1 131 ? -11.641 -15.312 -10.383 1 97.69 131 ALA A O 1
ATOM 1032 N N . TYR A 1 132 ? -10.578 -14.438 -8.617 1 97.5 132 TYR A N 1
ATOM 1033 C CA . TYR A 1 132 ? -9.602 -15.516 -8.5 1 97.5 132 TYR A CA 1
ATOM 1034 C C . TYR A 1 132 ? -9.398 -15.906 -7.039 1 97.5 132 TYR A C 1
ATOM 1036 O O . TYR A 1 132 ? -9.82 -15.188 -6.133 1 97.5 132 TYR A O 1
ATOM 1044 N N . ARG A 1 133 ? -8.906 -17.016 -6.867 1 97.69 133 ARG A N 1
ATOM 1045 C CA . ARG A 1 133 ? -8.328 -17.453 -5.602 1 97.69 133 ARG A CA 1
ATOM 1046 C C . ARG A 1 133 ? -6.852 -17.797 -5.762 1 97.69 133 ARG A C 1
ATOM 1048 O O . ARG A 1 133 ? -6.469 -18.516 -6.691 1 97.69 133 ARG A O 1
ATOM 1055 N N . GLU A 1 134 ? -6.062 -17.234 -4.961 1 97.62 134 GLU A N 1
ATOM 1056 C CA . GLU A 1 134 ? -4.621 -17.453 -4.969 1 97.62 134 GLU A CA 1
ATOM 1057 C C . GLU A 1 134 ? -4.172 -18.203 -3.715 1 97.62 134 GLU A C 1
ATOM 1059 O O . GLU A 1 134 ? -4.555 -17.844 -2.6 1 97.62 134 GLU A O 1
ATOM 1064 N N . VAL A 1 135 ? -3.373 -19.188 -3.865 1 97.06 135 VAL A N 1
ATOM 1065 C CA . VAL A 1 135 ? -2.846 -19.969 -2.748 1 97.06 135 VAL A CA 1
ATOM 1066 C C . VAL A 1 135 ? -1.321 -19.984 -2.812 1 97.06 135 VAL A C 1
ATOM 1068 O O . VAL A 1 135 ? -0.743 -20.234 -3.875 1 97.06 135 VAL A O 1
ATOM 1071 N N . MET A 1 136 ? -0.71 -19.688 -1.739 1 96.94 136 MET A N 1
ATOM 1072 C CA . MET A 1 136 ? 0.728 -19.844 -1.537 1 96.94 136 MET A CA 1
ATOM 1073 C C . MET A 1 136 ? 1.017 -20.828 -0.406 1 96.94 136 MET A C 1
ATOM 1075 O O . MET A 1 136 ? 0.58 -20.625 0.728 1 96.94 136 MET A O 1
ATOM 1079 N N . GLU A 1 137 ? 1.729 -21.828 -0.716 1 95.94 137 GLU A N 1
ATOM 1080 C CA . GLU A 1 137 ? 2.039 -22.875 0.246 1 95.94 137 GLU A CA 1
ATOM 1081 C C . GLU A 1 137 ? 3.545 -23.094 0.366 1 95.94 137 GLU A C 1
ATOM 1083 O O . GLU A 1 137 ? 4.211 -23.422 -0.616 1 95.94 137 GLU A O 1
ATOM 1088 N N . MET A 1 138 ? 3.975 -22.969 1.597 1 96.06 138 MET A N 1
ATOM 1089 C CA . MET A 1 138 ? 5.387 -23.266 1.816 1 96.06 138 MET A CA 1
ATOM 1090 C C . MET A 1 138 ? 5.664 -24.75 1.631 1 96.06 138 MET A C 1
ATOM 1092 O O . MET A 1 138 ? 4.969 -25.594 2.201 1 96.06 138 MET A O 1
ATOM 1096 N N . GLN A 1 139 ? 6.641 -25 0.82 1 95.62 139 GLN A N 1
ATOM 1097 C CA . GLN A 1 139 ? 7.105 -26.375 0.647 1 95.62 139 GLN A CA 1
ATOM 1098 C C . GLN A 1 139 ? 8.359 -26.625 1.472 1 95.62 139 GLN A C 1
ATOM 1100 O O . GLN A 1 139 ? 8.617 -27.766 1.883 1 95.62 139 GLN A O 1
ATOM 1105 N N . SER A 1 140 ? 9.141 -25.641 1.635 1 95.31 140 SER A N 1
ATOM 1106 C CA . SER A 1 140 ? 10.328 -25.562 2.484 1 95.31 140 SER A CA 1
ATOM 1107 C C . SER A 1 140 ? 10.617 -24.141 2.916 1 95.31 140 SER A C 1
ATOM 1109 O O . SER A 1 140 ? 9.852 -23.219 2.605 1 95.31 140 SER A O 1
ATOM 1111 N N . ASP A 1 141 ? 11.703 -23.953 3.602 1 94.5 141 ASP A N 1
ATOM 1112 C CA . ASP A 1 141 ? 12.109 -22.609 4.012 1 94.5 141 ASP A CA 1
ATOM 1113 C C . ASP A 1 141 ? 12.562 -21.797 2.809 1 94.5 141 ASP A C 1
ATOM 1115 O O . ASP A 1 141 ? 12.68 -20.562 2.898 1 94.5 141 ASP A O 1
ATOM 1119 N N . SER A 1 142 ? 12.789 -22.531 1.67 1 97.06 142 SER A N 1
ATOM 1120 C CA . SER A 1 142 ? 13.367 -21.812 0.54 1 97.06 142 SER A CA 1
ATOM 1121 C C . SER A 1 142 ? 12.5 -21.938 -0.704 1 97.06 142 SER A C 1
ATOM 1123 O O . SER A 1 142 ? 12.898 -21.516 -1.793 1 97.06 142 SER A O 1
ATOM 1125 N N . THR A 1 143 ? 11.352 -22.562 -0.556 1 97.06 143 THR A N 1
ATOM 1126 C CA . THR A 1 143 ? 10.469 -22.688 -1.712 1 97.06 143 THR A CA 1
ATOM 1127 C C . THR A 1 143 ? 9.008 -22.562 -1.289 1 97.06 143 THR A C 1
ATOM 1129 O O . THR A 1 143 ? 8.609 -23.078 -0.243 1 97.06 143 THR A O 1
ATOM 1132 N N . TYR A 1 144 ? 8.227 -21.938 -2.055 1 96.62 144 TYR A N 1
ATOM 1133 C CA . TYR A 1 144 ? 6.777 -22.016 -1.894 1 96.62 144 TYR A CA 1
ATOM 1134 C C . TYR A 1 144 ? 6.09 -22.234 -3.236 1 96.62 144 TYR A C 1
ATOM 1136 O O . TYR A 1 144 ? 6.574 -21.781 -4.273 1 96.62 144 TYR A O 1
ATOM 1144 N N . LYS A 1 145 ? 5.062 -22.938 -3.258 1 97.12 145 LYS A N 1
ATOM 1145 C CA . LYS A 1 145 ? 4.195 -23.172 -4.41 1 97.12 145 LYS A CA 1
ATOM 1146 C C . LYS A 1 145 ? 3.1 -22.109 -4.492 1 97.12 145 LYS A C 1
ATOM 1148 O O . LYS A 1 145 ? 2.441 -21.812 -3.494 1 97.12 145 LYS A O 1
ATOM 1153 N N . TRP A 1 146 ? 2.953 -21.516 -5.57 1 96.81 146 TRP A N 1
ATOM 1154 C CA . TRP A 1 146 ? 1.918 -20.531 -5.879 1 96.81 146 TRP A CA 1
ATOM 1155 C C . TRP A 1 146 ? 0.906 -21.109 -6.867 1 96.81 146 TRP A C 1
ATOM 1157 O O . TRP A 1 146 ? 1.284 -21.672 -7.895 1 96.81 146 TRP A O 1
ATOM 1167 N N . ILE A 1 147 ? -0.358 -20.984 -6.555 1 96.62 147 ILE A N 1
ATOM 1168 C CA . ILE A 1 147 ? -1.438 -21.469 -7.418 1 96.62 147 ILE A CA 1
ATOM 1169 C C . ILE A 1 147 ? -2.49 -20.359 -7.566 1 96.62 147 ILE A C 1
ATOM 1171 O O . ILE A 1 147 ? -2.961 -19.812 -6.574 1 96.62 147 ILE A O 1
ATOM 1175 N N . LEU A 1 148 ? -2.84 -20.016 -8.711 1 96.5 148 LEU A N 1
ATOM 1176 C CA . LEU A 1 148 ? -3.969 -19.141 -9.023 1 96.5 148 LEU A CA 1
ATOM 1177 C C . LEU A 1 148 ? -5.145 -19.953 -9.562 1 96.5 148 LEU A C 1
ATOM 1179 O O . LEU A 1 148 ? -5.004 -20.672 -10.555 1 96.5 148 LEU A O 1
ATOM 1183 N N . MET A 1 149 ? -6.195 -19.812 -8.953 1 97.75 149 MET A N 1
ATOM 1184 C CA . MET A 1 149 ? -7.391 -20.562 -9.328 1 97.75 149 MET A CA 1
ATOM 1185 C C . MET A 1 149 ? -8.484 -19.625 -9.836 1 97.75 149 MET A C 1
ATOM 1187 O O . MET A 1 149 ? -8.648 -18.516 -9.312 1 97.75 149 MET A O 1
ATOM 1191 N N . GLN A 1 150 ? -9.164 -20.016 -10.797 1 96 150 GLN A N 1
ATOM 1192 C CA . GLN A 1 150 ? -10.375 -19.359 -11.289 1 96 150 GLN A CA 1
ATOM 1193 C C . GLN A 1 150 ? -11.516 -20.359 -11.422 1 96 150 GLN A C 1
ATOM 1195 O O . GLN A 1 150 ? -11.352 -21.422 -12.023 1 96 150 GLN A O 1
ATOM 1200 N N . GLN A 1 151 ? -12.641 -20.062 -10.797 1 95 151 GLN A N 1
ATOM 1201 C CA . GLN A 1 151 ? -13.805 -20.938 -10.812 1 95 151 GLN A CA 1
ATOM 1202 C C . GLN A 1 151 ? -13.445 -22.359 -10.375 1 95 151 GLN A C 1
ATOM 1204 O O . GLN A 1 151 ? -13.82 -23.328 -11.023 1 95 151 GLN A O 1
ATOM 1209 N N . GLY A 1 152 ? -12.57 -22.391 -9.359 1 93.56 152 GLY A N 1
ATOM 1210 C CA . GLY A 1 152 ? -12.258 -23.641 -8.703 1 93.56 152 GLY A CA 1
ATOM 1211 C C . GLY A 1 152 ? -11.188 -24.438 -9.414 1 93.56 152 GLY A C 1
ATOM 1212 O O . GLY A 1 152 ? -10.805 -25.531 -8.969 1 93.56 152 GLY A O 1
ATOM 1213 N N . LYS A 1 153 ? -10.664 -23.875 -10.516 1 96.75 153 LYS A N 1
ATOM 1214 C CA . LYS A 1 153 ? -9.641 -24.578 -11.281 1 96.75 153 LYS A CA 1
ATOM 1215 C C . LYS A 1 153 ? -8.336 -23.781 -11.312 1 96.75 153 LYS A C 1
ATOM 1217 O O . LYS A 1 153 ? -8.359 -22.562 -11.469 1 96.75 153 LYS A O 1
ATOM 1222 N N . ALA A 1 154 ? -7.273 -24.547 -11.234 1 96.62 154 ALA A N 1
ATOM 1223 C CA . ALA A 1 154 ? -5.973 -23.891 -11.367 1 96.62 154 ALA A CA 1
ATOM 1224 C C . ALA A 1 154 ? -5.758 -23.375 -12.781 1 96.62 154 ALA A C 1
ATOM 1226 O O . ALA A 1 154 ? -5.883 -24.141 -13.75 1 96.62 154 ALA A O 1
ATOM 1227 N N . VAL A 1 155 ? -5.473 -22.125 -12.906 1 95.25 155 VAL A N 1
ATOM 1228 C CA . VAL A 1 155 ? -5.25 -21.547 -14.227 1 95.25 155 VAL A CA 1
ATOM 1229 C C . VAL A 1 155 ? -3.777 -21.172 -14.391 1 95.25 155 VAL A C 1
ATOM 1231 O O . VAL A 1 155 ? -3.293 -21.016 -15.516 1 95.25 155 VAL A O 1
ATOM 1234 N N . MET A 1 156 ? -3.051 -20.984 -13.281 1 94.12 156 MET A N 1
ATOM 1235 C CA . MET A 1 156 ? -1.611 -20.734 -13.258 1 94.12 156 MET A CA 1
ATOM 1236 C C . MET A 1 156 ? -0.988 -21.281 -11.977 1 94.12 156 MET A C 1
ATOM 1238 O O . MET A 1 156 ? -1.621 -21.266 -10.922 1 94.12 156 MET A O 1
ATOM 1242 N N . GLU A 1 157 ? 0.191 -21.766 -12.102 1 95.88 157 GLU A N 1
ATOM 1243 C CA . GLU A 1 157 ? 0.916 -22.219 -10.914 1 95.88 157 GLU A CA 1
ATOM 1244 C C . GLU A 1 157 ? 2.424 -22.156 -11.133 1 95.88 157 GLU A C 1
ATOM 1246 O O . GLU A 1 157 ? 2.887 -22.031 -12.273 1 95.88 157 GLU A O 1
ATOM 1251 N N . GLY A 1 158 ? 3.184 -22.078 -10.102 1 96.19 158 GLY A N 1
ATOM 1252 C CA . GLY A 1 158 ? 4.637 -22.078 -10.125 1 96.19 158 GLY A CA 1
ATOM 1253 C C . GLY A 1 158 ? 5.262 -22.234 -8.758 1 96.19 158 GLY A C 1
ATOM 1254 O O . GLY A 1 158 ? 4.566 -22.172 -7.738 1 96.19 158 GLY A O 1
ATOM 1255 N N . VAL A 1 159 ? 6.504 -22.594 -8.781 1 97.62 159 VAL A N 1
ATOM 1256 C CA . VAL A 1 159 ? 7.266 -22.734 -7.539 1 97.62 159 VAL A CA 1
ATOM 1257 C C . VAL A 1 159 ? 8.305 -21.609 -7.449 1 97.62 159 VAL A C 1
ATOM 1259 O O . VAL A 1 159 ? 9.172 -21.5 -8.312 1 97.62 159 VAL A O 1
ATOM 1262 N N . PHE A 1 160 ? 8.18 -20.812 -6.473 1 97.44 160 PHE A N 1
ATOM 1263 C CA . PHE A 1 160 ? 9.141 -19.75 -6.211 1 97.44 160 PHE A CA 1
ATOM 1264 C C . PHE A 1 160 ? 10.281 -20.234 -5.336 1 97.44 160 PHE A C 1
ATOM 1266 O O . PHE A 1 160 ? 10.062 -21.031 -4.41 1 97.44 160 PHE A O 1
ATOM 1273 N N . MET A 1 161 ? 11.445 -19.734 -5.621 1 98.06 161 MET A N 1
ATOM 1274 C CA . MET A 1 161 ? 12.648 -20.062 -4.859 1 98.06 161 MET A CA 1
ATOM 1275 C C . MET A 1 161 ? 13.211 -18.828 -4.172 1 98.06 161 MET A C 1
ATOM 1277 O O . MET A 1 161 ? 13.289 -17.75 -4.777 1 98.06 161 MET A O 1
ATOM 1281 N N . ARG A 1 162 ? 13.578 -19 -2.938 1 97.31 162 ARG A N 1
ATOM 1282 C CA . ARG A 1 162 ? 14.172 -17.906 -2.184 1 97.31 162 ARG A CA 1
ATOM 1283 C C . ARG A 1 162 ? 15.547 -17.531 -2.74 1 97.31 162 ARG A C 1
ATOM 1285 O O . ARG A 1 162 ? 16.344 -18.406 -3.07 1 97.31 162 ARG A O 1
ATOM 1292 N N . GLU A 1 163 ? 15.758 -16.25 -2.9 1 88.56 163 GLU A N 1
ATOM 1293 C CA . GLU A 1 163 ? 17.062 -15.766 -3.326 1 88.56 163 GLU A CA 1
ATOM 1294 C C . GLU A 1 163 ? 17.969 -15.477 -2.127 1 88.56 163 GLU A C 1
ATOM 1296 O O . GLU A 1 163 ? 17.484 -15.023 -1.084 1 88.56 163 GLU A O 1
ATOM 1301 N N . MET B 1 1 ? 18.859 -32.531 -31.609 1 24.77 1 MET B N 1
ATOM 1302 C CA . MET B 1 1 ? 17.422 -32.812 -31.516 1 24.77 1 MET B CA 1
ATOM 1303 C C . MET B 1 1 ? 16.781 -32.062 -30.359 1 24.77 1 MET B C 1
ATOM 1305 O O . MET B 1 1 ? 15.578 -32.188 -30.125 1 24.77 1 MET B O 1
ATOM 1309 N N . LYS B 1 2 ? 17.531 -31.766 -29.234 1 29.61 2 LYS B N 1
ATOM 1310 C CA . LYS B 1 2 ? 17.391 -31.453 -27.828 1 29.61 2 LYS B CA 1
ATOM 1311 C C . LYS B 1 2 ? 16.891 -30.016 -27.641 1 29.61 2 LYS B C 1
ATOM 1313 O O . LYS B 1 2 ? 16.844 -29.516 -26.516 1 29.61 2 LYS B O 1
ATOM 1318 N N . ASN B 1 3 ? 16.766 -29.156 -28.609 1 28.5 3 ASN B N 1
ATOM 1319 C CA . ASN B 1 3 ? 16.734 -27.703 -28.594 1 28.5 3 ASN B CA 1
ATOM 1320 C C . ASN B 1 3 ? 15.359 -27.188 -28.156 1 28.5 3 ASN B C 1
ATOM 1322 O O . ASN B 1 3 ? 15.062 -26 -28.297 1 28.5 3 ASN B O 1
ATOM 1326 N N . LYS B 1 4 ? 14.242 -27.953 -28.203 1 25.75 4 LYS B N 1
ATOM 1327 C CA . LYS B 1 4 ? 12.844 -27.547 -28.312 1 25.75 4 LYS B CA 1
ATOM 1328 C C . LYS B 1 4 ? 12.344 -26.984 -26.984 1 25.75 4 LYS B C 1
ATOM 1330 O O . LYS B 1 4 ? 11.172 -26.625 -26.859 1 25.75 4 LYS B O 1
ATOM 1335 N N . ILE B 1 5 ? 12.781 -27.453 -25.828 1 25.66 5 ILE B N 1
ATOM 1336 C CA . ILE B 1 5 ? 12.023 -27.391 -24.578 1 25.66 5 ILE B CA 1
ATOM 1337 C C . ILE B 1 5 ? 12.047 -25.953 -24.047 1 25.66 5 ILE B C 1
ATOM 1339 O O . ILE B 1 5 ? 11.742 -25.734 -22.875 1 25.66 5 ILE B O 1
ATOM 1343 N N . 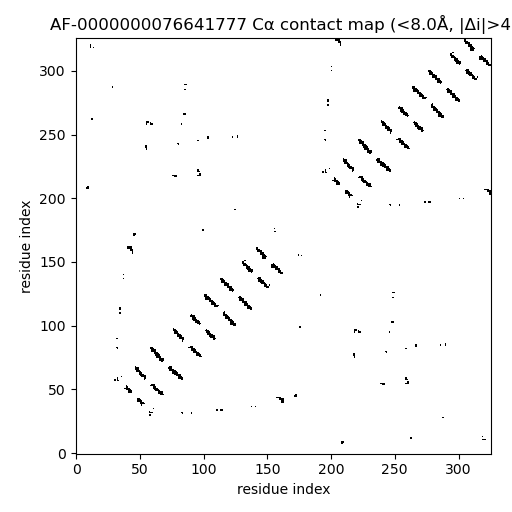MET B 1 6 ? 12.82 -25.031 -24.578 1 24.17 6 MET B N 1
ATOM 1344 C CA . MET B 1 6 ? 13.25 -23.781 -23.953 1 24.17 6 MET B CA 1
ATOM 1345 C C . MET B 1 6 ? 12.055 -22.875 -23.688 1 24.17 6 MET B C 1
ATOM 1347 O O . MET B 1 6 ? 12.211 -21.766 -23.172 1 24.17 6 MET B O 1
ATOM 1351 N N . LEU B 1 7 ? 10.922 -22.844 -24.484 1 25.3 7 LEU B N 1
ATOM 1352 C CA . LEU B 1 7 ? 10.078 -21.672 -24.719 1 25.3 7 LEU B CA 1
ATOM 1353 C C . LEU B 1 7 ? 9.172 -21.422 -23.516 1 25.3 7 LEU B C 1
ATOM 1355 O O . LEU B 1 7 ? 8.484 -20.391 -23.453 1 25.3 7 LEU B O 1
ATOM 1359 N N . CYS B 1 8 ? 8.797 -22.422 -22.719 1 23.62 8 CYS B N 1
ATOM 1360 C CA . CYS B 1 8 ? 7.488 -22.438 -22.078 1 23.62 8 CYS B CA 1
ATOM 1361 C C . CYS B 1 8 ? 7.445 -21.469 -20.891 1 23.62 8 CYS B C 1
ATOM 1363 O O . CYS B 1 8 ? 6.367 -21.094 -20.438 1 23.62 8 CYS B O 1
ATOM 1365 N N . LEU B 1 9 ? 8.422 -21.484 -20 1 28.81 9 LEU B N 1
ATOM 1366 C CA . LEU B 1 9 ? 8.156 -20.953 -18.656 1 28.81 9 LEU B CA 1
ATOM 1367 C C . LEU B 1 9 ? 7.891 -19.453 -18.719 1 28.81 9 LEU B C 1
ATOM 1369 O O . LEU B 1 9 ? 7.664 -18.828 -17.672 1 28.81 9 LEU B O 1
ATOM 1373 N N . SER B 1 10 ? 8.289 -18.688 -19.812 1 29.41 10 SER B N 1
ATOM 1374 C CA . SER B 1 10 ? 8.078 -17.266 -20 1 29.41 10 SER B CA 1
ATOM 1375 C C . SER B 1 10 ? 6.625 -16.875 -19.734 1 29.41 10 SER B C 1
ATOM 1377 O O . SER B 1 10 ? 6.27 -15.695 -19.781 1 29.41 10 SER B O 1
ATOM 1379 N N . TYR B 1 11 ? 5.641 -17.906 -20.062 1 28.2 11 TYR B N 1
ATOM 1380 C CA . TYR B 1 11 ? 4.234 -17.547 -20.188 1 28.2 11 TYR B CA 1
ATOM 1381 C C . TYR B 1 11 ? 3.625 -17.234 -18.828 1 28.2 11 TYR B C 1
ATOM 1383 O O . TYR B 1 11 ? 2.814 -18.016 -18.312 1 28.2 11 TYR B O 1
ATOM 1391 N N . PHE B 1 12 ? 4.273 -17.266 -17.812 1 27.84 12 PHE B N 1
ATOM 1392 C CA . PHE B 1 12 ? 3.463 -17.25 -16.594 1 27.84 12 PHE B CA 1
ATOM 1393 C C . PHE B 1 12 ? 2.246 -16.359 -16.766 1 27.84 12 PHE B C 1
ATOM 1395 O O . PHE B 1 12 ? 1.149 -16.688 -16.312 1 27.84 12 PHE B O 1
ATOM 1402 N N . LEU B 1 13 ? 2.326 -14.906 -16.812 1 32.97 13 LEU B N 1
ATOM 1403 C CA . LEU B 1 13 ? 1.084 -14.18 -17.062 1 32.97 13 LEU B CA 1
ATOM 1404 C C . LEU B 1 13 ? 0.421 -14.656 -18.344 1 32.97 13 LEU B C 1
ATOM 1406 O O . LEU B 1 13 ? 1.019 -14.57 -19.422 1 32.97 13 LEU B O 1
ATOM 1410 N N . LEU B 1 14 ? -0.38 -15.789 -18.438 1 32.09 14 LEU B N 1
ATOM 1411 C CA . LEU B 1 14 ? -0.985 -16.562 -19.531 1 32.09 14 LEU B CA 1
ATOM 1412 C C . LEU B 1 14 ? -1.085 -15.719 -20.797 1 32.09 14 LEU B C 1
ATOM 1414 O O . LEU B 1 14 ? -1.206 -14.5 -20.734 1 32.09 14 LEU B O 1
ATOM 1418 N N . SER B 1 15 ? -0.971 -16.422 -22 1 28.88 15 SER B N 1
ATOM 1419 C CA . SER B 1 15 ? -1.521 -16.406 -23.359 1 28.88 15 SER B CA 1
ATOM 1420 C C . SER B 1 15 ? -3.02 -16.109 -23.328 1 28.88 15 SER B C 1
ATOM 1422 O O . SER B 1 15 ? -3.834 -17.031 -23.312 1 28.88 15 SER B O 1
ATOM 1424 N N . ILE B 1 16 ? -3.652 -15.492 -22.406 1 31 16 ILE B N 1
ATOM 1425 C CA . ILE B 1 16 ? -4.941 -15.031 -22.906 1 31 16 ILE B CA 1
ATOM 14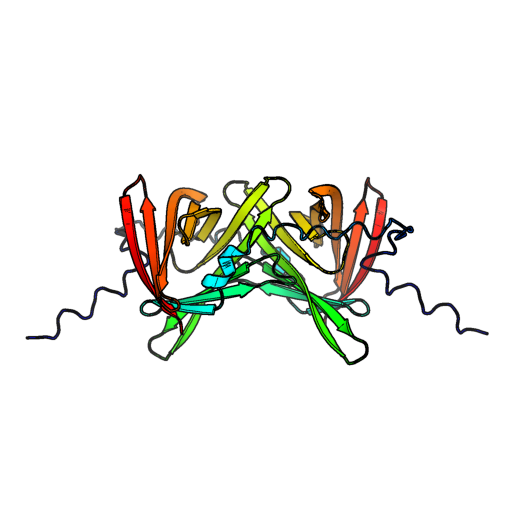26 C C . ILE B 1 16 ? -4.812 -14.648 -24.375 1 31 16 ILE B C 1
ATOM 1428 O O . ILE B 1 16 ? -4.012 -13.781 -24.734 1 31 16 ILE B O 1
ATOM 1432 N N . ALA B 1 17 ? -5.125 -15.633 -25.281 1 27.66 17 ALA B N 1
ATOM 1433 C CA . ALA B 1 17 ? -5.352 -15.406 -26.703 1 27.66 17 ALA B CA 1
ATOM 1434 C C . ALA B 1 17 ? -5.754 -13.961 -26.969 1 27.66 17 ALA B C 1
ATOM 1436 O O . ALA B 1 17 ? -6.883 -13.562 -26.688 1 27.66 17 ALA B O 1
ATOM 1437 N N . ILE B 1 18 ? -4.941 -13.094 -26.766 1 31.52 18 ILE B N 1
ATOM 1438 C CA . ILE B 1 18 ? -5.086 -11.75 -27.312 1 31.52 18 ILE B CA 1
ATOM 1439 C C . ILE B 1 18 ? -5.375 -11.844 -28.812 1 31.52 18 ILE B C 1
ATOM 1441 O O . ILE B 1 18 ? -4.453 -12 -29.625 1 31.52 18 ILE B O 1
ATOM 1445 N N . ALA B 1 19 ? -6.305 -12.711 -29.297 1 28.64 19 ALA B N 1
ATOM 1446 C CA . ALA B 1 19 ? -6.73 -12.461 -30.672 1 28.64 19 ALA B CA 1
ATOM 1447 C C . ALA B 1 19 ? -6.676 -10.969 -31 1 28.64 19 ALA B C 1
ATOM 1449 O O . ALA B 1 19 ? -6.59 -10.133 -30.109 1 28.64 19 ALA B O 1
ATOM 1450 N N . LEU B 1 20 ? -7.332 -10.641 -32.25 1 31.34 20 LEU B N 1
ATOM 1451 C CA . LEU B 1 20 ? -7.492 -9.555 -33.219 1 31.34 20 LEU B CA 1
ATOM 1452 C C . LEU B 1 20 ? -8.133 -8.336 -32.562 1 31.34 20 LEU B C 1
ATOM 1454 O O . LEU B 1 20 ? -9.234 -7.938 -32.938 1 31.34 20 LEU B O 1
ATOM 1458 N N . LEU B 1 21 ? -8.289 -8.266 -31.203 1 32.47 21 LEU B N 1
ATOM 1459 C CA . LEU B 1 21 ? -9.094 -7.062 -31.047 1 32.47 21 LEU B CA 1
ATOM 1460 C C . LEU B 1 21 ? -8.375 -5.84 -31.609 1 32.47 21 LEU B C 1
ATOM 1462 O O . LEU B 1 21 ? -7.16 -5.707 -31.453 1 32.47 21 LEU B O 1
ATOM 1466 N N . PRO B 1 22 ? -9.078 -5.133 -32.469 1 35.09 22 PRO B N 1
ATOM 1467 C CA . PRO B 1 22 ? -8.602 -3.852 -33 1 35.09 22 PRO B CA 1
ATOM 1468 C C . PRO B 1 22 ? -7.812 -3.047 -31.969 1 35.09 22 PRO B C 1
ATOM 1470 O O . PRO B 1 22 ? -8.008 -3.227 -30.766 1 35.09 22 PRO B O 1
ATOM 1473 N N . THR B 1 23 ? -6.703 -2.557 -32.344 1 35.88 23 THR B N 1
ATOM 1474 C CA . THR B 1 23 ? -5.992 -1.452 -31.703 1 35.88 23 THR B CA 1
ATOM 1475 C C . THR B 1 23 ? -6.973 -0.474 -31.062 1 35.88 23 THR B C 1
ATOM 1477 O O . THR B 1 23 ? -7.48 0.428 -31.734 1 35.88 23 THR B O 1
ATOM 1480 N N . LEU B 1 24 ? -8.023 -0.945 -30.297 1 34.25 24 LEU B N 1
ATOM 1481 C CA . LEU B 1 24 ? -8.703 0.157 -29.625 1 34.25 24 LEU B CA 1
ATOM 1482 C C . LEU B 1 24 ? -7.703 1.206 -29.141 1 34.25 24 LEU B C 1
ATOM 1484 O O . LEU B 1 24 ? -6.637 0.865 -28.641 1 34.25 24 LEU B O 1
ATOM 1488 N N . SER B 1 25 ? -7.711 2.309 -29.766 1 32.41 25 SER B N 1
ATOM 1489 C CA . SER B 1 25 ? -7.141 3.545 -29.25 1 32.41 25 SER B CA 1
ATOM 1490 C C . SER B 1 25 ? -7.059 3.518 -27.734 1 32.41 25 SER B C 1
ATOM 1492 O O . SER B 1 25 ? -8.062 3.287 -27.047 1 32.41 25 SER B O 1
ATOM 1494 N N . TYR B 1 26 ? -5.938 2.938 -27.219 1 34.72 26 TYR B N 1
ATOM 1495 C CA . TYR B 1 26 ? -5.594 3.219 -25.828 1 34.72 26 TYR B CA 1
ATOM 1496 C C . TYR B 1 26 ? -6.199 4.543 -25.375 1 34.72 26 TYR B C 1
ATOM 1498 O O . TYR B 1 26 ? -5.727 5.613 -25.766 1 34.72 26 TYR B O 1
ATOM 1506 N N . SER B 1 27 ? -7.457 4.812 -25.578 1 37.03 27 SER B N 1
ATOM 1507 C CA . SER B 1 27 ? -7.91 5.973 -24.812 1 37.03 27 SER B CA 1
ATOM 1508 C C . SER B 1 27 ? -7.059 6.188 -23.562 1 37.03 27 SER B C 1
ATOM 1510 O O . SER B 1 27 ? -6.688 5.227 -22.891 1 37.03 27 SER B O 1
ATOM 1512 N N . GLN B 1 28 ? -6.16 7.086 -23.547 1 43.09 28 GLN B N 1
ATOM 1513 C CA . GLN B 1 28 ? -5.395 7.547 -22.391 1 43.09 28 GLN B CA 1
ATOM 1514 C C . GLN B 1 28 ? -6.16 7.309 -21.094 1 43.09 28 GLN B C 1
ATOM 1516 O O . GLN B 1 28 ? -7.172 7.961 -20.844 1 43.09 28 GLN B O 1
ATOM 1521 N N . SER B 1 29 ? -6.449 6.047 -20.75 1 53.25 29 SER B N 1
ATOM 1522 C CA . SER B 1 29 ? -7.055 5.77 -19.438 1 53.25 29 SER B CA 1
ATOM 1523 C C . SER B 1 29 ? -6.734 6.867 -18.438 1 53.25 29 SER B C 1
ATOM 1525 O O . SER B 1 29 ? -5.586 7.301 -18.328 1 53.25 29 SER B O 1
ATOM 1527 N N . THR B 1 30 ? -7.668 7.793 -18.109 1 66.06 30 THR B N 1
ATOM 1528 C CA . THR B 1 30 ? -7.617 8.883 -17.141 1 66.06 30 THR B CA 1
ATOM 1529 C C . THR B 1 30 ? -6.836 8.469 -15.906 1 66.06 30 THR B C 1
ATOM 1531 O O . THR B 1 30 ? -7.172 7.477 -15.258 1 66.06 30 THR B O 1
ATOM 1534 N N . ASN B 1 31 ? -5.551 8.852 -15.922 1 86.81 31 ASN B N 1
ATOM 1535 C CA 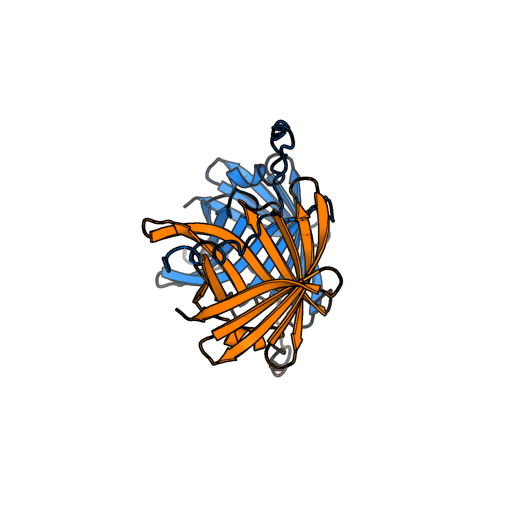. ASN B 1 31 ? -4.832 8.68 -14.664 1 86.81 31 ASN B CA 1
ATOM 1536 C C . ASN B 1 31 ? -5.496 9.445 -13.523 1 86.81 31 ASN B C 1
ATOM 1538 O O . ASN B 1 31 ? -5.27 10.648 -13.367 1 86.81 31 ASN B O 1
ATOM 1542 N N . HIS B 1 32 ? -6.316 8.781 -12.797 1 92.19 32 HIS B N 1
ATOM 1543 C CA . HIS B 1 32 ? -7.078 9.367 -11.703 1 92.19 32 HIS B CA 1
ATOM 1544 C C . HIS B 1 32 ? -6.156 9.969 -10.648 1 92.19 32 HIS B C 1
ATOM 1546 O O . HIS B 1 32 ? -6.59 10.781 -9.828 1 92.19 32 HIS B O 1
ATOM 1552 N N . LEU B 1 33 ? -4.867 9.562 -10.719 1 95.88 33 LEU B N 1
ATOM 1553 C CA . LEU B 1 33 ? -3.941 10 -9.68 1 95.88 33 LEU B CA 1
ATOM 1554 C C . LEU B 1 33 ? -3.02 11.094 -10.195 1 95.88 33 LEU B C 1
ATOM 1556 O O . LEU B 1 33 ? -2.088 11.508 -9.5 1 95.88 33 LEU B O 1
ATOM 1560 N N . GLN B 1 34 ? -3.248 11.617 -11.359 1 94.25 34 GLN B N 1
ATOM 1561 C CA . GLN B 1 34 ? -2.318 12.516 -12.031 1 94.25 34 GLN B CA 1
ATOM 1562 C C . GLN B 1 34 ? -1.983 13.719 -11.148 1 94.25 34 GLN B C 1
ATOM 1564 O O . GLN B 1 34 ? -0.842 14.18 -11.133 1 94.25 34 GLN B O 1
ATOM 1569 N N . SER B 1 35 ? -2.939 14.172 -10.453 1 94.38 35 SER B N 1
ATOM 1570 C CA . SER B 1 35 ? -2.748 15.383 -9.664 1 94.38 35 SER B CA 1
ATOM 1571 C C . SER B 1 35 ? -1.792 15.141 -8.5 1 94.38 35 SER B C 1
ATOM 1573 O O . SER B 1 35 ? -1.341 16.094 -7.852 1 94.38 35 SER B O 1
ATOM 1575 N N . PHE B 1 36 ? -1.39 13.891 -8.234 1 96.31 36 PHE B N 1
ATOM 1576 C CA . PHE B 1 36 ? -0.366 13.594 -7.238 1 96.31 36 PHE B CA 1
ATOM 1577 C C . PHE B 1 36 ? 0.998 14.094 -7.699 1 96.31 36 PHE B C 1
ATOM 1579 O O . PHE B 1 36 ? 1.938 14.172 -6.906 1 96.31 36 PHE B O 1
ATOM 1586 N N . ASP B 1 37 ? 1.132 14.398 -8.984 1 96.19 37 ASP B N 1
ATOM 1587 C CA . ASP B 1 37 ? 2.412 14.82 -9.547 1 96.19 37 ASP B CA 1
ATOM 1588 C C . ASP B 1 37 ? 3.035 15.938 -8.703 1 96.19 37 ASP B C 1
ATOM 1590 O O . ASP B 1 37 ? 4.242 15.93 -8.461 1 96.19 37 ASP B O 1
ATOM 1594 N N . GLN B 1 38 ? 2.285 16.812 -8.273 1 95.75 38 GLN B N 1
ATOM 1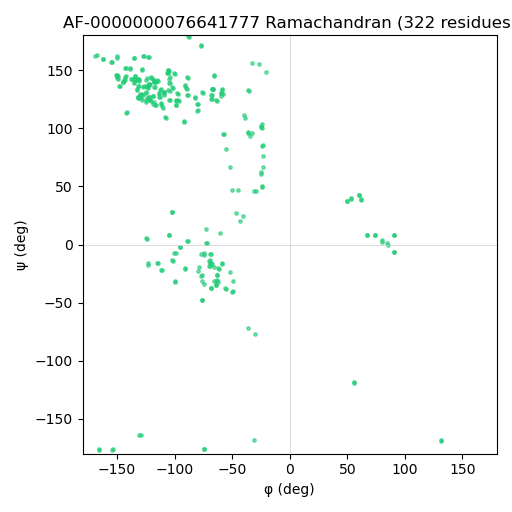595 C CA . GLN B 1 38 ? 2.789 17.984 -7.57 1 95.75 38 GLN B CA 1
ATOM 1596 C C . GLN B 1 38 ? 3.346 17.609 -6.199 1 95.75 38 GLN B C 1
ATOM 1598 O O . GLN B 1 38 ? 4.152 18.344 -5.629 1 95.75 38 GLN B O 1
ATOM 1603 N N . PHE B 1 39 ? 2.963 16.406 -5.676 1 96.94 39 PHE B N 1
ATOM 1604 C CA . PHE B 1 39 ? 3.363 16 -4.332 1 96.94 39 PHE B CA 1
ATOM 1605 C C . PHE B 1 39 ? 4.516 15.008 -4.375 1 96.94 39 PHE B C 1
ATOM 1607 O O . PHE B 1 39 ? 5.148 14.734 -3.354 1 96.94 39 PHE B O 1
ATOM 1614 N N . ILE B 1 40 ? 4.797 14.445 -5.523 1 98.06 40 ILE B N 1
ATOM 1615 C CA . ILE B 1 40 ? 5.863 13.461 -5.645 1 98.06 40 ILE B CA 1
ATOM 1616 C C . ILE B 1 40 ? 7.191 14.086 -5.23 1 98.06 40 ILE B C 1
ATOM 1618 O O . ILE B 1 40 ? 7.52 15.203 -5.648 1 98.06 40 ILE B O 1
ATOM 1622 N N . GLY B 1 41 ? 7.902 13.445 -4.402 1 98.25 41 GLY B N 1
ATOM 1623 C CA . GLY B 1 41 ? 9.172 13.938 -3.896 1 98.25 41 GLY B CA 1
ATOM 1624 C C . GLY B 1 41 ? 9.289 13.859 -2.385 1 98.25 41 GLY B C 1
ATOM 1625 O O . GLY B 1 41 ? 8.531 13.133 -1.739 1 98.25 41 GLY B O 1
ATOM 1626 N N . GLU B 1 42 ? 10.273 14.461 -1.838 1 98.31 42 GLU B N 1
ATOM 1627 C CA . GLU B 1 42 ? 10.562 14.484 -0.406 1 98.31 42 GLU B CA 1
ATOM 1628 C C . GLU B 1 42 ? 10.188 15.82 0.215 1 98.31 42 GLU B C 1
ATOM 1630 O O . GLU B 1 42 ? 10.516 16.875 -0.325 1 98.31 42 GLU B O 1
ATOM 1635 N N . TRP B 1 43 ? 9.516 15.766 1.284 1 98.19 43 TRP B N 1
ATOM 1636 C CA . TRP B 1 43 ? 8.992 16.953 1.958 1 98.19 43 TRP B CA 1
ATOM 1637 C C . TRP B 1 43 ? 9.32 16.922 3.447 1 98.19 43 TRP B C 1
ATOM 1639 O O . TRP B 1 43 ? 9.055 15.922 4.125 1 98.19 43 TRP B O 1
ATOM 1649 N N . GLU B 1 44 ? 9.734 18 3.996 1 96.88 44 GLU B N 1
ATOM 1650 C CA . GLU B 1 44 ? 10.156 18.062 5.395 1 96.88 44 GLU B CA 1
ATOM 1651 C C . GLU B 1 44 ? 9.266 19.016 6.195 1 96.88 44 GLU B C 1
ATOM 1653 O O . GLU B 1 44 ? 8.875 20.078 5.699 1 96.88 44 GLU B O 1
ATOM 1658 N N . LEU B 1 45 ? 8.977 18.625 7.312 1 95.25 45 LEU B N 1
ATOM 1659 C CA . LEU B 1 45 ? 8.359 19.438 8.352 1 95.25 45 LEU B CA 1
ATOM 1660 C C . LEU B 1 45 ? 8.945 19.094 9.719 1 95.25 45 LEU B C 1
ATOM 1662 O O . LEU B 1 45 ? 8.773 17.984 10.211 1 95.25 45 LEU B O 1
ATOM 1666 N N . ASP B 1 46 ? 9.656 20.062 10.305 1 91.31 46 ASP B N 1
ATOM 1667 C CA . ASP B 1 46 ? 10.32 19.844 11.586 1 91.31 46 ASP B CA 1
ATOM 1668 C C . ASP B 1 46 ? 11.258 18.641 11.516 1 91.31 46 ASP B C 1
ATOM 1670 O O . ASP B 1 46 ? 12.211 18.625 10.734 1 91.31 46 ASP B O 1
ATOM 1674 N N . ASN B 1 47 ? 11.016 17.656 12.312 1 92.25 47 ASN B N 1
ATOM 1675 C CA . ASN B 1 47 ? 11.867 16.469 12.344 1 92.25 47 ASN B CA 1
ATOM 1676 C C . ASN B 1 47 ? 11.234 15.305 11.602 1 92.25 47 ASN B C 1
ATOM 1678 O O . ASN B 1 47 ? 11.445 14.148 11.969 1 92.25 47 ASN B O 1
ATOM 1682 N N . SER B 1 48 ? 10.445 15.633 10.664 1 94.19 48 SER B N 1
ATOM 1683 C CA . SER B 1 48 ? 9.773 14.594 9.891 1 94.19 48 SER B CA 1
ATOM 1684 C C . SER B 1 48 ? 10.055 14.75 8.398 1 94.19 48 SER B C 1
ATOM 1686 O O . SER B 1 48 ? 10.172 15.867 7.898 1 94.19 48 SER B O 1
ATOM 1688 N N . LEU B 1 49 ? 10.188 13.656 7.773 1 96.75 49 LEU B N 1
ATOM 1689 C CA . LEU B 1 49 ? 10.328 13.578 6.324 1 96.75 49 LEU B CA 1
ATOM 1690 C C . LEU B 1 49 ? 9.211 12.727 5.719 1 96.75 49 LEU B C 1
ATOM 1692 O O . LEU B 1 49 ? 9 11.586 6.129 1 96.75 49 LEU B O 1
ATOM 1696 N N . GLN B 1 50 ? 8.523 13.32 4.82 1 97.44 50 GLN B N 1
ATOM 1697 C CA . GLN B 1 50 ? 7.5 12.609 4.055 1 97.44 50 GLN B CA 1
ATOM 1698 C C . GLN B 1 50 ? 7.941 12.398 2.609 1 97.44 50 GLN B C 1
ATOM 1700 O O . GLN B 1 50 ? 8.422 13.328 1.96 1 97.44 50 GLN B O 1
ATOM 1705 N N . VAL B 1 51 ? 7.816 11.219 2.137 1 98.38 51 VAL B N 1
ATOM 1706 C CA . VAL B 1 51 ? 8.234 10.867 0.783 1 98.38 51 VAL B CA 1
ATOM 1707 C C . VAL B 1 51 ? 7.039 10.312 0.004 1 98.38 51 VAL B C 1
ATOM 1709 O O . VAL B 1 51 ? 6.344 9.414 0.481 1 98.38 51 VAL B O 1
ATOM 1712 N N . PHE B 1 52 ? 6.75 10.844 -1.129 1 98.31 52 PHE B N 1
ATOM 1713 C CA . PHE B 1 52 ? 5.781 10.312 -2.082 1 98.31 52 PHE B CA 1
ATOM 1714 C C . PHE B 1 52 ? 6.477 9.844 -3.357 1 98.31 52 PHE B C 1
ATOM 1716 O O . PHE B 1 52 ? 7.25 10.594 -3.957 1 98.31 52 PHE B O 1
ATOM 1723 N N . GLU B 1 53 ? 6.188 8.656 -3.781 1 98.25 53 GLU B N 1
ATOM 1724 C CA . GLU B 1 53 ? 6.785 8.086 -4.988 1 98.25 53 GLU B CA 1
ATOM 1725 C C . GLU B 1 53 ? 5.734 7.391 -5.848 1 98.25 53 GLU B C 1
ATOM 1727 O O . GLU B 1 53 ? 4.859 6.695 -5.328 1 98.25 53 GLU B O 1
ATOM 1732 N N . TRP B 1 54 ? 5.895 7.609 -7.137 1 98.06 54 TRP B N 1
ATOM 1733 C CA . TRP B 1 54 ? 5.031 6.879 -8.062 1 98.06 54 TRP B CA 1
ATOM 1734 C C . TRP B 1 54 ? 5.336 5.387 -8.031 1 98.06 54 TRP B C 1
ATOM 1736 O O . TRP B 1 54 ? 6.504 4.988 -8.008 1 98.06 54 TRP B O 1
ATOM 1746 N N . GLY B 1 55 ? 4.262 4.562 -7.965 1 96.62 55 GLY B N 1
ATOM 1747 C CA . GLY B 1 55 ? 4.41 3.156 -8.305 1 96.62 55 GLY B CA 1
ATOM 1748 C C . GLY B 1 55 ? 4.539 2.914 -9.797 1 96.62 55 GLY B C 1
ATOM 1749 O O . GLY B 1 55 ? 4.57 3.861 -10.586 1 96.62 55 GLY B O 1
ATOM 1750 N N . PRO B 1 56 ? 4.598 1.633 -10.156 1 94.31 56 PRO B N 1
ATOM 1751 C CA . PRO B 1 56 ? 4.758 1.312 -11.578 1 94.31 56 PRO B CA 1
ATOM 1752 C C . PRO B 1 56 ? 3.631 1.876 -12.445 1 94.31 56 PRO B C 1
ATOM 1754 O O . PRO B 1 56 ? 2.457 1.783 -12.07 1 94.31 56 PRO B O 1
ATOM 1757 N N . GLY B 1 57 ? 4.051 2.51 -13.578 1 92.62 57 GLY B N 1
ATOM 1758 C CA . GLY B 1 57 ? 3.074 3.033 -14.523 1 92.62 57 GLY B CA 1
ATOM 1759 C C . GLY B 1 57 ? 2.273 4.195 -13.969 1 92.62 57 GLY B C 1
ATOM 1760 O O . GLY B 1 57 ? 1.243 4.57 -14.523 1 92.62 57 GLY B O 1
ATOM 1761 N N . LYS B 1 58 ? 2.643 4.695 -12.82 1 95 58 LYS B N 1
ATOM 1762 C CA . LYS B 1 58 ? 1.949 5.797 -12.156 1 95 58 LYS B CA 1
ATOM 1763 C C . LYS B 1 58 ? 0.511 5.418 -11.82 1 95 58 LYS B C 1
ATOM 1765 O O . LYS B 1 58 ? -0.401 6.238 -11.953 1 95 58 LYS B O 1
ATOM 1770 N N . THR B 1 59 ? 0.37 4.195 -11.398 1 94.25 59 THR B N 1
ATOM 1771 C CA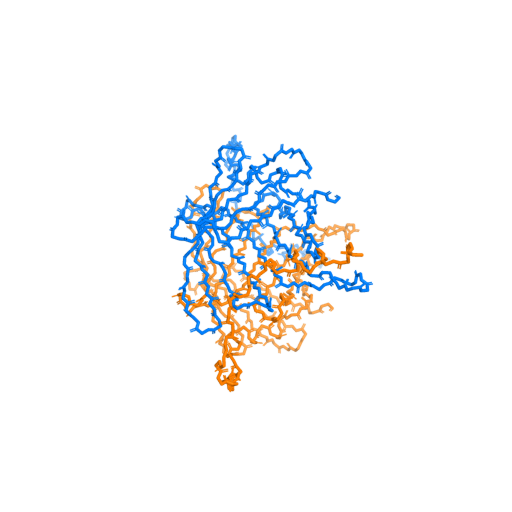 . THR B 1 59 ? -0.967 3.709 -11.07 1 94.25 59 THR B CA 1
ATOM 1772 C C . THR B 1 59 ? -1.197 3.727 -9.562 1 94.25 59 THR B C 1
ATOM 1774 O O . THR B 1 59 ? -2.301 3.438 -9.094 1 94.25 59 THR B O 1
ATOM 1777 N N . SER B 1 60 ? -0.197 4.008 -8.852 1 97.44 60 SER B N 1
ATOM 1778 C CA . SER B 1 60 ? -0.246 4.156 -7.398 1 97.44 60 SER B CA 1
ATOM 1779 C C . SER B 1 60 ? 0.801 5.148 -6.906 1 97.44 60 SER B C 1
ATOM 1781 O O . SER B 1 60 ? 1.703 5.527 -7.656 1 97.44 60 SER B O 1
ATOM 1783 N N . VAL B 1 61 ? 0.587 5.625 -5.758 1 98.44 61 VAL B N 1
ATOM 1784 C CA . VAL B 1 61 ? 1.573 6.445 -5.062 1 98.44 61 VAL B CA 1
ATOM 1785 C C . VAL B 1 61 ? 1.918 5.816 -3.717 1 98.44 61 VAL B C 1
ATOM 1787 O O . VAL B 1 61 ? 1.028 5.539 -2.908 1 98.44 61 VAL B O 1
ATOM 1790 N N . MET B 1 62 ? 3.17 5.602 -3.529 1 98.31 62 MET B N 1
ATOM 1791 C CA . MET B 1 62 ? 3.668 5.148 -2.234 1 98.31 62 MET B CA 1
ATOM 1792 C C . MET B 1 62 ? 4.039 6.332 -1.35 1 98.31 62 MET B C 1
ATOM 1794 O O . MET B 1 62 ? 4.637 7.305 -1.821 1 98.31 62 MET B O 1
ATOM 1798 N N . ALA B 1 63 ? 3.631 6.211 -0.118 1 98.19 63 ALA B N 1
ATOM 1799 C CA . ALA B 1 63 ? 3.977 7.246 0.849 1 98.19 63 ALA B CA 1
ATOM 1800 C C . ALA B 1 63 ? 4.727 6.66 2.041 1 98.19 63 ALA B C 1
ATOM 1802 O O . ALA B 1 63 ? 4.336 5.621 2.576 1 98.19 63 ALA B O 1
ATOM 1803 N N . LYS B 1 64 ? 5.754 7.293 2.428 1 98 64 LYS B N 1
ATOM 1804 C CA . LYS B 1 64 ? 6.531 6.953 3.617 1 98 64 LYS B CA 1
ATOM 1805 C C . LYS B 1 64 ? 6.781 8.188 4.48 1 98 64 LYS B C 1
ATOM 1807 O O . LYS B 1 64 ? 6.996 9.281 3.955 1 98 64 LYS B O 1
ATOM 1812 N N . SER B 1 65 ? 6.738 7.98 5.707 1 97.25 65 SER B N 1
ATOM 1813 C CA . SER B 1 65 ? 7.117 9.023 6.656 1 97.25 65 SER B CA 1
ATOM 1814 C C . SER B 1 65 ? 8.242 8.555 7.574 1 97.25 65 SER B C 1
ATOM 1816 O O . SER B 1 65 ? 8.188 7.445 8.109 1 97.25 65 SER B O 1
ATOM 1818 N N . TYR B 1 66 ? 9.125 9.422 7.758 1 96.94 66 TYR B N 1
ATOM 1819 C CA . TYR B 1 66 ? 10.273 9.172 8.625 1 96.94 66 TYR B CA 1
ATOM 1820 C C . TYR B 1 66 ? 10.328 10.18 9.766 1 96.94 66 TYR B C 1
ATOM 1822 O O . TYR B 1 66 ? 10.008 11.359 9.578 1 96.94 66 TYR B O 1
ATOM 1830 N N . GLN B 1 67 ? 10.742 9.672 10.875 1 95.75 67 GLN B N 1
ATOM 1831 C CA . GLN B 1 67 ? 11.164 10.547 11.961 1 95.75 67 GLN B CA 1
ATOM 1832 C C . GLN B 1 67 ? 12.688 10.711 11.977 1 95.75 67 GLN B C 1
ATOM 1834 O O . GLN B 1 67 ? 13.422 9.727 11.891 1 95.75 67 GLN B O 1
ATOM 1839 N N . THR B 1 68 ? 13.062 11.93 12.047 1 94.06 68 THR B N 1
ATOM 1840 C CA . THR B 1 68 ? 14.5 12.203 12.086 1 94.06 68 THR B CA 1
ATOM 1841 C C . THR B 1 68 ? 14.969 12.398 13.523 1 94.06 68 THR B C 1
ATOM 1843 O O . THR B 1 68 ? 14.438 13.242 14.25 1 94.06 68 THR B O 1
ATOM 1846 N N . GLY B 1 69 ? 15.906 11.625 13.844 1 92.19 69 GLY B N 1
ATOM 1847 C CA . GLY B 1 69 ? 16.5 11.758 15.164 1 92.19 69 GLY B CA 1
ATOM 1848 C C . GLY B 1 69 ? 17.453 12.922 15.281 1 92.19 69 GLY B C 1
ATOM 1849 O O . GLY B 1 69 ? 17.781 13.57 14.289 1 92.19 69 GLY B O 1
ATOM 1850 N N . SER B 1 70 ? 17.844 13.133 16.531 1 92.94 70 SER B N 1
ATOM 1851 C CA . SER B 1 70 ? 18.797 14.219 16.797 1 92.94 70 SER B CA 1
ATOM 1852 C C . SER B 1 70 ? 20.125 13.977 16.109 1 92.94 70 SER B C 1
ATOM 1854 O O . SER B 1 70 ? 20.859 14.922 15.82 1 92.94 70 SER B O 1
ATOM 1856 N N . ASP B 1 71 ? 20.453 12.703 15.859 1 94.12 71 ASP B N 1
ATOM 1857 C CA . ASP B 1 71 ? 21.719 12.336 15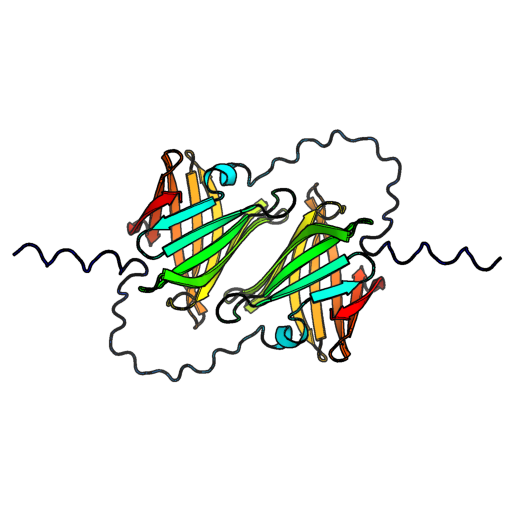.227 1 94.12 71 ASP B CA 1
ATOM 1858 C C . ASP B 1 71 ? 21.578 12.305 13.711 1 94.12 71 ASP B C 1
ATOM 1860 O O . ASP B 1 71 ? 22.516 11.906 13 1 94.12 71 ASP B O 1
ATOM 1864 N N . GLY B 1 72 ? 20.438 12.656 13.211 1 92 72 GLY B N 1
ATOM 1865 C CA . GLY B 1 72 ? 20.203 12.672 11.773 1 92 72 GLY B CA 1
ATOM 1866 C C . GLY B 1 72 ? 19.656 11.359 11.234 1 92 72 GLY B C 1
ATOM 1867 O O . GLY B 1 72 ? 19.328 11.258 10.055 1 92 72 GLY B O 1
ATOM 1868 N N . SER B 1 73 ? 19.609 10.398 12.094 1 95.44 73 SER B N 1
ATOM 1869 C CA . SER B 1 73 ? 19.062 9.117 11.664 1 95.44 73 SER B CA 1
ATOM 1870 C C . SER B 1 73 ? 17.578 9.227 11.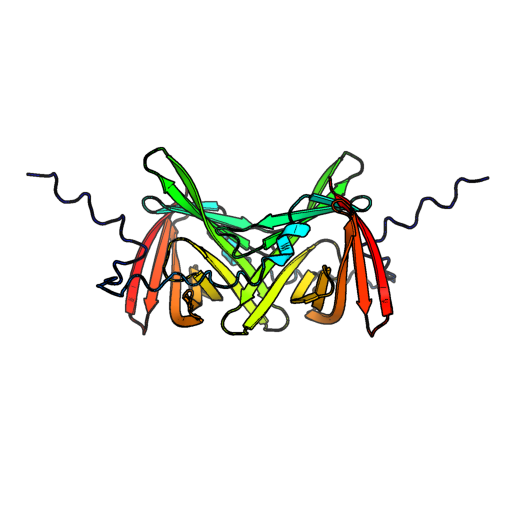336 1 95.44 73 SER B C 1
ATOM 1872 O O . SER B 1 73 ? 16.859 10.031 11.938 1 95.44 73 SER B O 1
ATOM 1874 N N . ARG B 1 74 ? 17.188 8.438 10.328 1 95.25 74 ARG B N 1
ATOM 1875 C CA . ARG B 1 74 ? 15.781 8.422 9.938 1 95.25 74 ARG B CA 1
ATOM 1876 C C . ARG B 1 74 ? 15.141 7.074 10.234 1 95.25 74 ARG B C 1
ATOM 1878 O O . ARG B 1 74 ? 15.664 6.031 9.844 1 95.25 74 ARG B O 1
ATOM 1885 N N . THR B 1 75 ? 14.062 7.152 10.938 1 95.94 75 THR B N 1
ATOM 1886 C CA . THR B 1 75 ? 13.289 5.953 11.25 1 95.94 75 THR B CA 1
ATOM 1887 C C . THR B 1 75 ? 11.945 5.973 10.531 1 95.94 75 THR B C 1
ATOM 1889 O O . THR B 1 75 ? 11.18 6.934 10.656 1 95.94 75 THR B O 1
ATOM 1892 N N . LEU B 1 76 ? 11.711 4.984 9.734 1 96.81 76 LEU B N 1
ATOM 1893 C CA . LEU B 1 76 ? 10.414 4.855 9.078 1 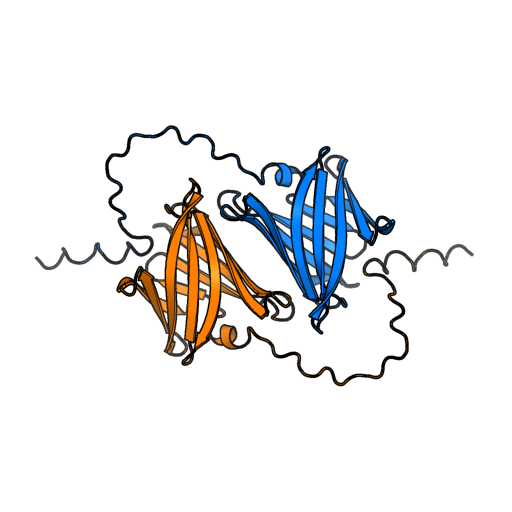96.81 76 LEU B CA 1
ATOM 1894 C C . LEU B 1 76 ? 9.305 4.645 10.102 1 96.81 76 LEU B C 1
ATOM 1896 O O . LEU B 1 76 ? 9.359 3.701 10.898 1 96.81 76 LEU B O 1
ATOM 1900 N N . VAL B 1 77 ? 8.305 5.484 10.094 1 96.44 77 VAL B N 1
ATOM 1901 C CA . VAL B 1 77 ? 7.289 5.398 11.141 1 96.44 77 VAL B CA 1
ATOM 1902 C C . VAL B 1 77 ? 5.91 5.199 10.508 1 96.44 77 VAL B C 1
ATOM 1904 O O . VAL B 1 77 ? 4.953 4.84 11.195 1 96.44 77 VAL B O 1
ATOM 1907 N N . SER B 1 78 ? 5.801 5.445 9.258 1 97.62 78 SER B N 1
ATOM 1908 C CA . SER B 1 78 ? 4.535 5.254 8.562 1 97.62 78 SER B CA 1
ATOM 1909 C C . SER B 1 78 ? 4.762 4.906 7.094 1 97.62 78 SER B C 1
ATOM 1911 O O . SER B 1 78 ? 5.715 5.383 6.477 1 97.62 78 SER B O 1
ATOM 1913 N N . GLU B 1 79 ? 3.902 4.09 6.566 1 98 79 GLU B N 1
ATOM 1914 C CA . GLU B 1 79 ? 3.943 3.709 5.156 1 98 79 GLU B CA 1
ATOM 1915 C C . GLU B 1 79 ? 2.545 3.404 4.629 1 98 79 GLU B C 1
ATOM 1917 O O . GLU B 1 79 ? 1.69 2.904 5.363 1 98 79 GLU B O 1
ATOM 1922 N N . GLY B 1 80 ? 2.332 3.779 3.4 1 98.44 80 GLY B N 1
ATOM 1923 C CA . GLY B 1 80 ? 1.026 3.541 2.805 1 98.44 80 GLY B CA 1
ATOM 1924 C C . GLY B 1 80 ? 1.019 3.711 1.298 1 98.44 80 GLY B C 1
ATOM 1925 O O . GLY B 1 80 ? 2.074 3.871 0.681 1 98.44 80 GLY B O 1
ATOM 1926 N N . MET B 1 81 ? -0.096 3.572 0.778 1 98.56 81 MET B N 1
ATOM 1927 C CA . MET B 1 81 ? -0.274 3.576 -0.671 1 98.56 81 MET B CA 1
ATOM 1928 C C . MET B 1 81 ? -1.623 4.176 -1.053 1 98.56 81 MET B C 1
ATOM 1930 O O . MET B 1 81 ? -2.635 3.896 -0.409 1 98.56 81 MET B O 1
ATOM 1934 N N . TRP B 1 82 ? -1.608 5.02 -2.066 1 98.62 82 TRP B N 1
ATOM 1935 C CA . TRP B 1 82 ? -2.828 5.465 -2.732 1 98.62 82 TRP B CA 1
ATOM 1936 C C . TRP B 1 82 ? -2.977 4.801 -4.098 1 98.62 82 TRP B C 1
ATOM 1938 O O . TRP B 1 82 ? -1.984 4.562 -4.789 1 98.62 82 TRP B O 1
ATOM 1948 N N . PHE B 1 83 ? -4.176 4.621 -4.512 1 98 83 PHE B N 1
ATOM 1949 C CA . PHE B 1 83 ? -4.504 4.031 -5.809 1 98 83 PHE B CA 1
ATOM 1950 C C . PHE B 1 83 ? -5.945 4.344 -6.195 1 98 83 PHE B C 1
ATOM 1952 O O . PHE B 1 83 ? -6.754 4.723 -5.344 1 98 83 PHE B O 1
ATOM 1959 N N . TRP B 1 84 ? -6.227 4.234 -7.48 1 96.75 84 TRP B N 1
ATOM 1960 C CA . TRP B 1 84 ? -7.605 4.234 -7.957 1 96.75 84 TRP B CA 1
ATOM 1961 C C . TRP B 1 84 ? -8.242 2.863 -7.777 1 96.75 84 TRP B C 1
ATOM 1963 O O . TRP B 1 84 ? -7.711 1.856 -8.25 1 96.75 84 TRP B O 1
ATOM 1973 N N . HIS B 1 85 ? -9.305 2.789 -7.047 1 96.88 85 HIS B N 1
ATOM 1974 C CA . HIS B 1 85 ? -10.078 1.558 -6.93 1 96.88 85 HIS B CA 1
ATOM 1975 C C . HIS B 1 85 ? -11.195 1.504 -7.969 1 96.88 85 HIS B C 1
ATOM 1977 O O . HIS B 1 85 ? -12.234 2.145 -7.805 1 96.88 85 HIS B O 1
ATOM 1983 N N . PRO B 1 86 ? -11.039 0.71 -8.977 1 95.12 86 PRO B N 1
ATOM 1984 C CA . PRO B 1 86 ? -12.016 0.713 -10.078 1 95.12 86 PRO B CA 1
ATOM 1985 C C . PRO B 1 86 ? -13.406 0.262 -9.633 1 95.12 86 PRO B C 1
ATOM 1987 O O . PRO B 1 86 ? -14.406 0.74 -10.164 1 95.12 86 PRO B O 1
ATOM 1990 N N . GLY B 1 87 ? -13.492 -0.668 -8.695 1 94.19 87 GLY B N 1
ATOM 1991 C CA . GLY B 1 87 ? -14.781 -1.134 -8.203 1 94.19 87 GLY B CA 1
ATOM 1992 C C . GLY B 1 87 ? -15.531 -0.084 -7.402 1 94.19 87 GLY B C 1
ATOM 1993 O O . GLY B 1 87 ? -16.75 0.029 -7.508 1 94.19 87 GLY B O 1
ATOM 1994 N N . LYS B 1 88 ? -14.82 0.689 -6.633 1 95.69 88 LYS B N 1
ATOM 1995 C CA . LYS B 1 88 ? -15.422 1.721 -5.793 1 95.69 88 LYS B CA 1
ATOM 1996 C C . LYS B 1 88 ? -15.5 3.055 -6.531 1 95.69 88 LYS B C 1
ATOM 1998 O O . LYS B 1 88 ? -16.234 3.955 -6.113 1 95.69 88 LYS B O 1
ATOM 2003 N N . GLN B 1 89 ? -14.688 3.217 -7.574 1 95.06 89 GLN B N 1
ATOM 2004 C CA . GLN B 1 89 ? -14.586 4.457 -8.336 1 95.06 89 GLN B CA 1
ATOM 2005 C C . GLN B 1 89 ? -14.148 5.617 -7.449 1 95.06 89 GLN B C 1
ATOM 2007 O O . GLN B 1 89 ? -14.75 6.691 -7.484 1 95.06 89 GLN B O 1
ATOM 2012 N N . GLU B 1 90 ? -13.18 5.285 -6.613 1 96.81 90 GLU B N 1
ATOM 2013 C CA . GLU B 1 90 ? -12.602 6.242 -5.68 1 96.81 90 GLU B CA 1
ATOM 2014 C C . GLU B 1 90 ? -11.086 6.09 -5.605 1 96.81 90 GLU B C 1
ATOM 2016 O O . GLU B 1 90 ? -10.547 5.012 -5.879 1 96.81 90 GLU B O 1
ATOM 2021 N N . ILE B 1 91 ? -10.445 7.23 -5.285 1 98 91 ILE B N 1
ATOM 2022 C CA . ILE B 1 91 ? -9.047 7.125 -4.871 1 98 91 ILE B CA 1
ATOM 2023 C C . ILE B 1 91 ? -8.969 6.699 -3.408 1 98 91 ILE B C 1
ATOM 2025 O O . ILE B 1 91 ? -9.438 7.418 -2.521 1 98 91 ILE B O 1
ATOM 2029 N N . LYS B 1 92 ? -8.453 5.555 -3.191 1 98.69 92 LYS B N 1
ATOM 2030 C CA . LYS B 1 92 ? -8.266 5.039 -1.838 1 98.69 92 LYS B CA 1
ATOM 2031 C C . LYS B 1 92 ? -6.805 5.102 -1.418 1 98.69 92 LYS B C 1
ATOM 2033 O O . LYS B 1 92 ? -5.906 5.055 -2.264 1 98.69 92 LYS B O 1
ATOM 2038 N N . GLY B 1 93 ? -6.586 5.27 -0.193 1 98.62 93 GLY B N 1
ATOM 2039 C CA . GLY B 1 93 ? -5.285 5.145 0.445 1 98.62 93 GLY B CA 1
ATOM 2040 C C . GLY B 1 93 ? -5.344 4.418 1.776 1 98.62 93 GLY B C 1
ATOM 2041 O O . GLY B 1 93 ? -6.316 4.551 2.52 1 98.62 93 GLY B O 1
ATOM 2042 N N . TYR B 1 94 ? -4.395 3.68 2.018 1 98.69 94 TYR B N 1
ATOM 2043 C CA . TYR B 1 94 ? -4.23 2.99 3.291 1 98.69 94 TYR B CA 1
ATOM 2044 C C . TYR B 1 94 ? -2.826 3.199 3.846 1 98.69 94 TYR B C 1
ATOM 2046 O O . TYR B 1 94 ? -1.838 3.041 3.127 1 98.69 94 TYR B O 1
ATOM 2054 N N . VAL B 1 95 ? -2.781 3.592 5.066 1 98.38 95 VAL B N 1
ATOM 2055 C CA . VAL B 1 95 ? -1.51 3.908 5.707 1 98.38 95 VAL B CA 1
ATOM 2056 C C . VAL B 1 95 ? -1.444 3.244 7.082 1 98.38 95 VAL B C 1
ATOM 2058 O O . VAL B 1 95 ? -2.422 3.262 7.832 1 98.38 95 VAL B O 1
ATOM 2061 N N . THR B 1 96 ? -0.368 2.635 7.371 1 97.75 96 THR B N 1
ATOM 2062 C CA . THR B 1 96 ? -0.061 2.15 8.711 1 97.75 96 THR B CA 1
ATOM 2063 C C . THR B 1 96 ? 1.007 3.02 9.367 1 97.75 96 THR B C 1
ATOM 2065 O O . THR B 1 96 ? 1.846 3.607 8.688 1 97.75 96 THR B O 1
ATOM 2068 N N . ALA B 1 97 ? 0.899 3.121 10.617 1 95.88 97 ALA B N 1
ATOM 2069 C CA . ALA B 1 97 ? 1.838 3.961 11.359 1 95.88 97 ALA B CA 1
ATOM 2070 C C . ALA B 1 97 ? 2.184 3.34 12.711 1 95.88 97 ALA B C 1
ATOM 2072 O O . ALA B 1 97 ? 1.399 2.566 13.266 1 95.88 97 ALA B O 1
ATOM 2073 N N . THR B 1 98 ? 3.354 3.686 13.109 1 93.25 98 THR B N 1
ATOM 2074 C CA . THR B 1 98 ? 3.811 3.289 14.438 1 93.25 98 THR B CA 1
ATOM 2075 C C . THR B 1 98 ? 4.195 4.512 15.266 1 93.25 98 THR B C 1
ATOM 2077 O O . THR B 1 98 ? 4.246 5.629 14.742 1 93.25 98 THR B O 1
ATOM 2080 N N . ASN B 1 99 ? 4.25 4.344 16.547 1 85.25 99 ASN B N 1
ATOM 2081 C CA . ASN B 1 99 ? 4.75 5.32 17.5 1 85.25 99 ASN B CA 1
ATOM 2082 C C . ASN B 1 99 ? 3.762 6.465 17.703 1 85.25 99 ASN B C 1
ATOM 2084 O O . ASN B 1 99 ? 4.137 7.539 18.188 1 85.25 99 ASN B O 1
ATOM 2088 N N . ILE B 1 100 ? 2.578 6.375 17.172 1 84.94 100 ILE B N 1
ATOM 2089 C CA . ILE B 1 100 ? 1.476 7.289 17.453 1 84.94 100 ILE B CA 1
ATOM 2090 C C . ILE B 1 100 ? 0.242 6.492 17.875 1 84.94 100 ILE B C 1
ATOM 2092 O O . ILE B 1 100 ? 0.179 5.277 17.672 1 84.94 100 ILE B O 1
ATOM 2096 N N . PRO B 1 101 ? -0.677 7.117 18.484 1 87.44 101 PRO B N 1
ATOM 2097 C CA . PRO B 1 101 ? -1.835 6.379 19 1 87.44 101 PRO B CA 1
ATOM 2098 C C . PRO B 1 101 ? -2.652 5.723 17.891 1 87.44 101 PRO B C 1
ATOM 2100 O O . PRO B 1 101 ? -3.299 4.695 18.125 1 87.44 101 PRO B O 1
ATOM 2103 N N . VAL B 1 102 ? -2.645 6.336 16.797 1 92.19 102 VAL B N 1
ATOM 2104 C CA . VAL B 1 102 ? -3.352 5.777 15.648 1 92.19 102 VAL B CA 1
ATOM 2105 C C . VAL B 1 102 ? -2.412 4.871 14.859 1 92.19 102 VAL B C 1
ATOM 2107 O O . VAL B 1 102 ? -1.267 5.238 14.586 1 92.19 102 VAL B O 1
ATOM 2110 N N . VAL B 1 103 ? -2.932 3.68 14.477 1 93.38 103 VAL B N 1
ATOM 2111 C CA . VAL B 1 103 ? -2.025 2.715 13.859 1 93.38 103 VAL B CA 1
ATOM 2112 C C . VAL B 1 103 ? -2.441 2.465 12.414 1 93.38 103 VAL B C 1
ATOM 2114 O O . VAL B 1 103 ? -1.688 1.872 11.633 1 93.38 103 VAL B O 1
ATOM 2117 N N . PHE B 1 104 ? -3.648 2.863 12.133 1 96.94 104 PHE B N 1
ATOM 2118 C CA . PHE B 1 104 ? -4.145 2.588 10.789 1 96.94 104 PHE B CA 1
ATOM 2119 C C . PHE B 1 104 ? -5.039 3.723 10.305 1 96.94 104 PHE B C 1
ATOM 2121 O O . PHE B 1 104 ? -5.859 4.246 11.055 1 96.94 104 PHE B O 1
ATOM 2128 N N . PHE B 1 105 ? -4.875 4.078 8.977 1 98.12 105 PHE B N 1
ATOM 2129 C CA . PHE B 1 105 ? -5.664 5.117 8.328 1 98.12 105 PHE B CA 1
ATOM 2130 C C . PHE B 1 105 ? -6.289 4.594 7.039 1 98.12 105 PHE B C 1
ATOM 2132 O O . PHE B 1 105 ? -5.598 4.004 6.203 1 98.12 105 PHE B O 1
ATOM 2139 N N . ASP B 1 106 ? -7.551 4.758 6.871 1 98.62 106 ASP B N 1
ATOM 2140 C CA . ASP B 1 106 ? -8.336 4.48 5.676 1 98.62 106 ASP B CA 1
ATOM 2141 C C . ASP B 1 106 ? -8.773 5.773 4.988 1 98.62 106 ASP B C 1
ATOM 2143 O O . ASP B 1 106 ? -9.648 6.48 5.48 1 98.62 106 ASP B O 1
ATOM 2147 N N . TYR B 1 107 ? -8.18 6.043 3.834 1 98.62 107 TYR B N 1
ATOM 2148 C CA . TYR B 1 107 ? -8.359 7.32 3.146 1 98.62 107 TYR B CA 1
ATOM 2149 C C . TYR B 1 107 ? -9.297 7.172 1.955 1 98.62 107 TYR B C 1
ATOM 2151 O O . TYR B 1 107 ? -9.234 6.18 1.229 1 98.62 107 TYR B O 1
ATOM 2159 N N . THR B 1 108 ? -10.133 8.117 1.799 1 98.69 108 THR B N 1
ATOM 2160 C CA . THR B 1 108 ? -10.758 8.453 0.521 1 98.69 108 THR B CA 1
ATOM 2161 C C . THR B 1 108 ? -10.352 9.852 0.072 1 98.69 108 THR B C 1
ATOM 2163 O O . THR B 1 108 ? -10.664 10.844 0.739 1 98.69 108 THR B O 1
ATOM 2166 N N . THR B 1 109 ? -9.719 9.914 -1.091 1 98.44 109 THR B N 1
ATOM 2167 C CA . THR B 1 109 ? -9.055 11.148 -1.48 1 98.44 109 THR B CA 1
ATOM 2168 C C . THR B 1 109 ? -9.688 11.734 -2.74 1 98.44 109 THR B C 1
ATOM 2170 O O . THR B 1 109 ? -10.039 10.992 -3.666 1 98.44 109 THR B O 1
ATOM 2173 N N . THR B 1 110 ? -9.852 13.016 -2.799 1 97.62 110 THR B N 1
ATOM 2174 C CA . THR B 1 110 ? -10.234 13.781 -3.98 1 97.62 110 THR B CA 1
ATOM 2175 C C . THR B 1 110 ? -9.266 14.93 -4.219 1 97.62 110 THR B C 1
ATOM 2177 O O . THR B 1 110 ? -8.617 15.406 -3.281 1 97.62 110 THR B O 1
ATOM 2180 N N . PHE B 1 111 ? -9.172 15.234 -5.465 1 95.25 111 PHE B N 1
ATOM 2181 C CA . PHE B 1 111 ? -8.391 16.406 -5.816 1 95.25 111 PHE B CA 1
ATOM 2182 C C . PHE B 1 111 ? -9.297 17.609 -6.039 1 95.25 111 PHE B C 1
ATOM 2184 O O . PHE B 1 111 ? -10.305 17.516 -6.75 1 95.25 111 PHE B O 1
ATOM 2191 N N . GLU B 1 112 ? -8.938 18.609 -5.273 1 86.06 112 GLU B N 1
ATOM 2192 C CA . GLU B 1 112 ? -9.727 19.828 -5.336 1 86.06 112 GLU B CA 1
ATOM 2193 C C . GLU B 1 112 ? -8.844 21.062 -5.207 1 86.06 112 GLU B C 1
ATOM 2195 O O . GLU B 1 112 ? -7.891 21.078 -4.43 1 86.06 112 GLU B O 1
ATOM 2200 N N . ASN B 1 113 ? -9.242 22.141 -5.957 1 82.19 113 ASN B N 1
ATOM 2201 C CA . ASN B 1 113 ? -8.633 23.453 -5.824 1 82.19 113 ASN B CA 1
ATOM 2202 C C . ASN B 1 113 ? -7.109 23.391 -5.891 1 82.19 113 ASN B C 1
ATOM 2204 O O . ASN B 1 113 ? -6.418 23.984 -5.07 1 82.19 113 ASN B O 1
ATOM 2208 N N . GLY B 1 114 ? -6.535 22.531 -6.719 1 81.81 114 GLY B N 1
ATOM 2209 C CA . GLY B 1 114 ? -5.09 22.453 -6.875 1 81.81 114 GLY B CA 1
ATOM 2210 C C . GLY B 1 114 ? -4.414 21.672 -5.77 1 81.81 114 GLY B C 1
ATOM 2211 O O . GLY B 1 114 ? -3.186 21.641 -5.676 1 81.81 114 GLY B O 1
ATOM 2212 N N . GLY B 1 115 ? -5.238 21.141 -4.926 1 93.12 115 GLY B N 1
ATOM 2213 C CA . GLY B 1 115 ? -4.73 20.328 -3.844 1 93.12 115 GLY B CA 1
ATOM 2214 C C . GLY B 1 115 ? -5.457 19 -3.713 1 93.12 115 GLY B C 1
ATOM 2215 O O . GLY B 1 115 ? -5.973 18.469 -4.699 1 93.12 115 GLY B O 1
ATOM 2216 N N . MET B 1 116 ? -5.234 18.422 -2.525 1 96.06 116 MET B N 1
ATOM 2217 C CA . MET B 1 116 ? -5.859 17.141 -2.227 1 96.06 116 MET B CA 1
ATOM 2218 C C . MET B 1 116 ? -6.609 17.203 -0.901 1 96.06 116 MET B C 1
ATOM 2220 O O . MET B 1 116 ? -6.145 17.828 0.054 1 96.06 116 MET B O 1
ATOM 2224 N N . ALA B 1 117 ? -7.75 16.688 -0.9 1 97.62 117 ALA B N 1
ATOM 2225 C CA . ALA B 1 117 ? -8.531 16.5 0.319 1 97.62 117 ALA B CA 1
ATOM 2226 C C . ALA B 1 117 ? -8.875 15.023 0.533 1 97.62 117 ALA B C 1
ATOM 2228 O O . ALA B 1 117 ? -9.258 14.328 -0.41 1 97.62 117 ALA B O 1
ATOM 2229 N N . SER B 1 118 ? -8.758 14.594 1.781 1 98 118 SER B N 1
ATOM 2230 C CA . SER B 1 118 ? -9.055 13.203 2.109 1 98 118 SER B CA 1
ATOM 2231 C C . SER B 1 118 ? -9.961 13.109 3.332 1 98 118 SER B C 1
ATOM 2233 O O . SER B 1 118 ? -9.695 13.734 4.359 1 98 118 SER B O 1
ATOM 2235 N N . ASP B 1 119 ? -11.008 12.414 3.15 1 98.19 119 ASP B N 1
ATOM 2236 C CA . ASP B 1 119 ? -11.695 11.898 4.332 1 98.19 119 ASP B CA 1
ATOM 2237 C C . ASP B 1 119 ? -11.031 10.609 4.828 1 98.19 119 ASP B C 1
ATOM 2239 O O . ASP B 1 119 ? -10.781 9.695 4.043 1 98.19 119 ASP B O 1
ATOM 2243 N N . LEU B 1 120 ? -10.688 10.656 6.148 1 97.25 120 LEU B N 1
ATOM 2244 C CA . LEU B 1 120 ? -10.023 9.445 6.617 1 97.25 120 LEU B CA 1
ATOM 2245 C C . LEU B 1 120 ? -10.648 8.945 7.914 1 97.25 120 LEU B C 1
ATOM 2247 O O . LEU B 1 120 ? -11.125 9.742 8.727 1 97.25 120 LEU B O 1
ATOM 2251 N N . THR B 1 121 ? -10.742 7.664 7.961 1 98.31 121 THR B N 1
ATOM 2252 C CA . THR B 1 121 ? -11.023 6.945 9.203 1 98.31 121 THR B CA 1
ATOM 2253 C C . THR B 1 121 ? -9.734 6.402 9.805 1 98.31 121 THR B C 1
ATOM 2255 O O . THR B 1 121 ? -9.016 5.633 9.164 1 98.31 121 THR B O 1
ATOM 2258 N N . ALA B 1 122 ? -9.461 6.848 11 1 97.62 122 ALA B N 1
ATOM 2259 C CA . ALA B 1 122 ? -8.273 6.418 11.734 1 97.62 122 ALA B CA 1
ATOM 2260 C C . ALA B 1 122 ? -8.641 5.418 12.828 1 97.62 122 ALA B C 1
ATOM 2262 O O . ALA B 1 122 ? -9.703 5.523 13.445 1 97.62 122 ALA B O 1
ATOM 2263 N N . TYR B 1 123 ? -7.789 4.469 13.039 1 96.69 123 TYR B N 1
ATOM 2264 C CA . TYR B 1 123 ? -7.992 3.455 14.07 1 96.69 123 TYR B CA 1
ATOM 2265 C C . TYR B 1 123 ? -6.812 3.416 15.031 1 96.69 123 TYR B C 1
ATOM 2267 O O . TYR B 1 123 ? -5.656 3.432 14.609 1 96.69 123 TYR B O 1
ATOM 2275 N N . ASP B 1 124 ? -7.129 3.332 16.266 1 93.44 124 ASP B N 1
ATOM 2276 C CA . ASP B 1 124 ? -6.066 3.072 17.234 1 93.44 124 ASP B CA 1
ATOM 2277 C C . ASP B 1 124 ? -5.84 1.571 17.406 1 93.44 124 ASP B C 1
ATOM 2279 O O . ASP B 1 124 ? -6.461 0.76 16.719 1 93.44 124 ASP B O 1
ATOM 2283 N N . LYS B 1 125 ? -4.91 1.19 18.219 1 87.38 125 LYS B N 1
ATOM 2284 C CA . LYS B 1 125 ? -4.488 -0.197 18.391 1 87.38 125 LYS B CA 1
ATOM 2285 C C . LYS B 1 125 ? -5.637 -1.062 18.891 1 87.38 125 LYS B C 1
ATOM 2287 O O . LYS B 1 125 ? -5.617 -2.285 18.734 1 87.38 125 LYS B O 1
ATOM 2292 N N . ASN B 1 126 ? -6.68 -0.417 19.516 1 87.56 126 ASN B N 1
ATOM 2293 C CA . ASN B 1 126 ? -7.816 -1.151 20.062 1 87.56 126 ASN B CA 1
ATOM 2294 C C . ASN B 1 126 ? -8.977 -1.217 19.078 1 87.56 126 ASN B C 1
ATOM 2296 O O . ASN B 1 126 ? -10.031 -1.76 19.391 1 87.56 126 ASN B O 1
ATOM 2300 N N . GLY B 1 127 ? -8.789 -0.601 17.984 1 89.38 127 GLY B N 1
ATOM 2301 C CA . GLY B 1 127 ? -9.82 -0.646 16.953 1 89.38 127 GLY B CA 1
ATOM 2302 C C . GLY B 1 127 ? -10.828 0.484 17.062 1 89.38 127 GLY B C 1
ATOM 2303 O O . GLY B 1 127 ? -11.844 0.487 16.359 1 89.38 127 GLY B O 1
ATOM 2304 N N . ILE B 1 128 ? -10.531 1.404 17.938 1 93.25 128 ILE B N 1
ATOM 2305 C CA . ILE B 1 128 ? -11.422 2.553 18.078 1 93.25 128 ILE B CA 1
ATOM 2306 C C . ILE B 1 128 ? -11.203 3.514 16.906 1 93.25 128 ILE B C 1
ATOM 2308 O O . ILE B 1 128 ? -10.07 3.885 16.609 1 93.25 128 ILE B O 1
ATOM 2312 N N . LYS B 1 129 ? -12.281 3.918 16.297 1 96.12 129 LYS B N 1
ATOM 2313 C CA . LYS B 1 129 ? -12.195 4.73 15.086 1 96.12 129 LYS B CA 1
ATOM 2314 C C . LYS B 1 129 ? -12.406 6.207 15.398 1 96.12 129 LYS B C 1
ATOM 2316 O O . LYS B 1 129 ? -13.164 6.551 16.312 1 96.12 129 LYS B O 1
ATOM 2321 N N . SER B 1 130 ? -11.773 7.039 14.703 1 96.62 130 SER B N 1
ATOM 2322 C CA . SER B 1 130 ? -11.969 8.484 14.641 1 96.62 130 SER B CA 1
ATOM 2323 C C . SER B 1 130 ? -12 8.977 13.195 1 96.62 130 SER B C 1
ATOM 2325 O O . SER B 1 130 ? -11.258 8.477 12.352 1 96.62 130 SER B O 1
ATOM 2327 N N . ALA B 1 131 ? -12.828 9.891 12.969 1 97.75 131 ALA B N 1
ATOM 2328 C CA . ALA B 1 131 ? -12.945 10.461 11.633 1 97.75 131 ALA B CA 1
ATOM 2329 C C . ALA B 1 131 ? -12.219 11.805 11.547 1 97.75 131 ALA B C 1
ATOM 2331 O O . ALA B 1 131 ? -12.344 12.641 12.438 1 97.75 131 ALA B O 1
ATOM 2332 N N . TYR B 1 132 ? -11.477 11.969 10.492 1 97.5 132 TYR B N 1
ATOM 2333 C CA . TYR B 1 132 ? -10.773 13.219 10.211 1 97.5 132 TYR B CA 1
ATOM 2334 C C . TYR B 1 132 ? -10.938 13.617 8.75 1 97.5 132 TYR B C 1
ATOM 2336 O O . TYR B 1 132 ? -11.383 12.812 7.922 1 97.5 132 TYR B O 1
ATOM 2344 N N . ARG B 1 133 ? -10.719 14.805 8.508 1 97.69 133 ARG B N 1
ATOM 2345 C CA . ARG B 1 133 ? -10.492 15.328 7.164 1 97.69 133 ARG B CA 1
ATOM 2346 C C . ARG B 1 133 ? -9.109 15.953 7.047 1 97.69 133 ARG B C 1
ATOM 2348 O O . ARG B 1 133 ? -8.711 16.75 7.902 1 97.69 133 ARG B O 1
ATOM 2355 N N . GLU B 1 134 ? -8.406 15.555 6.094 1 97.56 134 GLU B N 1
ATOM 2356 C CA . GLU B 1 134 ? -7.059 16.062 5.832 1 97.56 134 GLU B CA 1
ATOM 2357 C C . GLU B 1 134 ? -7.016 16.859 4.527 1 97.56 134 GLU B C 1
ATOM 2359 O O . GLU B 1 134 ? -7.523 16.406 3.502 1 97.56 134 GLU B O 1
ATOM 2364 N N . VAL B 1 135 ? -6.422 17.984 4.543 1 97.06 135 VAL B N 1
ATOM 2365 C CA . VAL B 1 135 ? -6.281 18.828 3.359 1 97.06 135 VAL B CA 1
ATOM 2366 C C . VAL B 1 135 ? -4.812 19.156 3.133 1 97.06 135 VAL B C 1
ATOM 2368 O O . VAL B 1 135 ? -4.098 19.531 4.07 1 97.06 135 VAL B O 1
ATOM 2371 N N . MET B 1 136 ? -4.359 18.984 1.955 1 96.81 136 MET B N 1
ATOM 2372 C CA . MET B 1 136 ? -3.049 19.406 1.484 1 96.81 136 MET B CA 1
ATOM 2373 C C . MET B 1 136 ? -3.184 20.406 0.339 1 96.81 136 MET B C 1
ATOM 2375 O O . MET B 1 136 ? -3.779 20.094 -0.694 1 96.81 136 MET B O 1
ATOM 2379 N N . GLU B 1 137 ? -2.648 21.547 0.535 1 95.81 137 GLU B N 1
ATOM 2380 C CA . GLU B 1 137 ? -2.748 22.625 -0.446 1 95.81 137 GLU B CA 1
ATOM 2381 C C . GLU B 1 137 ? -1.368 23.141 -0.846 1 95.81 137 GLU B C 1
ATOM 2383 O O . GLU B 1 137 ? -0.609 23.609 -0.001 1 95.81 137 GLU B O 1
ATOM 2388 N N . MET B 1 138 ? -1.153 23.062 -2.145 1 96.06 138 MET B N 1
ATOM 2389 C CA . MET B 1 138 ? 0.1 23.641 -2.623 1 96.06 138 MET B CA 1
ATOM 2390 C C . MET B 1 138 ? 0.097 25.156 -2.461 1 96.06 138 MET B C 1
ATOM 2392 O O . MET B 1 138 ? -0.852 25.828 -2.871 1 96.06 138 MET B O 1
ATOM 2396 N N . GLN B 1 139 ? 1.135 25.609 -1.851 1 95.5 139 GLN B N 1
ATOM 2397 C CA . GLN B 1 139 ? 1.333 27.047 -1.743 1 95.5 139 GLN B CA 1
ATOM 2398 C C . GLN B 1 139 ? 2.328 27.547 -2.789 1 95.5 139 GLN B C 1
ATOM 2400 O O . GLN B 1 139 ? 2.264 28.703 -3.213 1 95.5 139 GLN B O 1
ATOM 2405 N N . SER B 1 140 ? 3.246 26.734 -3.125 1 95.25 140 SER B N 1
ATOM 2406 C CA . SER B 1 140 ? 4.234 26.891 -4.188 1 95.25 140 SER B CA 1
ATOM 2407 C C . SER B 1 140 ? 4.727 25.547 -4.695 1 95.25 140 SER B C 1
ATOM 2409 O O . SER B 1 140 ? 4.234 24.5 -4.262 1 95.25 140 SER B O 1
ATOM 2411 N N . ASP B 1 141 ? 5.664 25.562 -5.594 1 94.44 141 ASP B N 1
ATOM 2412 C CA . ASP B 1 141 ? 6.25 24.328 -6.102 1 94.44 141 ASP B CA 1
ATOM 2413 C C . ASP B 1 141 ? 7.086 23.641 -5.027 1 94.44 141 ASP B C 1
ATOM 2415 O O . ASP B 1 141 ? 7.434 22.469 -5.16 1 94.44 141 ASP B O 1
ATOM 2419 N N . SER B 1 142 ? 7.367 24.422 -3.932 1 97 142 SER B N 1
ATOM 2420 C CA . SER B 1 142 ? 8.289 23.859 -2.951 1 97 142 SER B CA 1
ATOM 2421 C C . SER B 1 142 ? 7.668 23.844 -1.559 1 97 142 SER B C 1
ATOM 2423 O O . SER B 1 142 ? 8.352 23.531 -0.575 1 97 142 SER B O 1
ATOM 2425 N N . THR B 1 143 ? 6.414 24.219 -1.469 1 96.88 143 THR B N 1
ATOM 2426 C CA . THR B 1 143 ? 5.766 24.188 -0.162 1 96.88 143 THR B CA 1
ATOM 2427 C C . THR B 1 143 ? 4.305 23.766 -0.297 1 96.88 143 THR B C 1
ATOM 2429 O O . THR B 1 143 ? 3.621 24.172 -1.238 1 96.88 143 THR B O 1
ATOM 2432 N N . TYR B 1 144 ? 3.83 23 0.598 1 96.56 144 TYR B N 1
ATOM 2433 C CA . TYR B 1 144 ? 2.393 22.781 0.72 1 96.56 144 TYR B CA 1
ATOM 2434 C C . TYR B 1 144 ? 1.946 22.875 2.174 1 96.56 144 TYR B C 1
ATOM 2436 O O . TYR B 1 144 ? 2.707 22.547 3.086 1 96.56 144 TYR B O 1
ATOM 2444 N N . LYS B 1 145 ? 0.812 23.375 2.398 1 97.06 145 LYS B N 1
ATOM 2445 C CA . LYS B 1 145 ? 0.159 23.438 3.703 1 97.06 145 LYS B CA 1
ATOM 2446 C C . LYS B 1 145 ? -0.665 22.188 3.971 1 97.06 145 LYS B C 1
ATOM 2448 O O . LYS B 1 145 ? -1.422 21.734 3.107 1 97.06 145 LYS B O 1
ATOM 2453 N N . TRP B 1 146 ? -0.477 21.578 5.055 1 96.81 146 TRP B N 1
ATOM 2454 C CA . TRP B 1 146 ? -1.212 20.422 5.535 1 96.81 146 TRP B CA 1
ATOM 2455 C C . TRP B 1 146 ? -2.113 20.781 6.707 1 96.81 146 TRP B C 1
ATOM 2457 O O . TRP B 1 146 ? -1.671 21.453 7.652 1 96.81 146 TRP B O 1
ATOM 2467 N N . ILE B 1 147 ? -3.371 20.422 6.633 1 96.5 147 ILE B N 1
ATOM 2468 C CA . ILE B 1 147 ? -4.336 20.688 7.695 1 96.5 147 ILE B CA 1
ATOM 2469 C C . ILE B 1 147 ? -5.102 19.406 8.023 1 96.5 147 ILE B C 1
ATOM 2471 O O . ILE B 1 147 ? -5.629 18.734 7.125 1 96.5 147 ILE B O 1
ATOM 2475 N N . LEU B 1 148 ? -5.141 19 9.211 1 96.38 148 LEU B N 1
ATOM 2476 C CA . LEU B 1 148 ? -5.988 17.922 9.711 1 96.38 148 LEU B CA 1
ATOM 2477 C C . LEU B 1 148 ? -7.176 18.484 10.492 1 96.38 148 LEU B C 1
ATOM 2479 O O . LEU B 1 148 ? -6.996 19.234 11.453 1 96.38 148 LEU B O 1
ATOM 2483 N N . MET B 1 149 ? -8.281 18.125 10.086 1 97.69 149 MET B N 1
ATOM 2484 C CA . MET B 1 149 ? -9.508 18.625 10.703 1 97.69 149 MET B CA 1
ATOM 2485 C C . MET B 1 149 ? -10.273 17.484 11.383 1 97.69 149 MET B C 1
ATOM 2487 O O . MET B 1 149 ? -10.312 16.375 10.875 1 97.69 149 MET B O 1
ATOM 2491 N N . GLN B 1 150 ? -10.82 17.75 12.461 1 95.94 150 GLN B N 1
ATOM 2492 C CA . GLN B 1 150 ? -11.758 16.875 13.164 1 95.94 150 GLN B CA 1
ATOM 2493 C C . GLN B 1 150 ? -13.039 17.609 13.531 1 95.94 150 GLN B C 1
ATOM 2495 O O . GLN B 1 150 ? -12.984 18.688 14.117 1 95.94 150 GLN B O 1
ATOM 2500 N N . GLN B 1 151 ? -14.18 17.094 13.109 1 95.06 151 GLN B N 1
ATOM 2501 C CA . GLN B 1 151 ? -15.484 17.703 13.359 1 95.06 151 GLN B CA 1
ATOM 2502 C C . GLN B 1 151 ? -15.5 19.156 12.898 1 95.06 151 GLN B C 1
ATOM 2504 O O . GLN B 1 151 ? -15.945 20.047 13.633 1 95.06 151 GLN B O 1
ATOM 2509 N N . GLY B 1 152 ? -14.844 19.359 11.742 1 93.56 152 GLY B N 1
ATOM 2510 C CA . GLY B 1 152 ? -14.93 20.656 11.07 1 93.56 152 GLY B CA 1
ATOM 2511 C C . GLY B 1 152 ? -13.922 21.656 11.586 1 93.56 152 GLY B C 1
ATOM 2512 O O . GLY B 1 152 ? -13.859 22.781 11.086 1 93.56 152 GLY B O 1
ATOM 2513 N N . LYS B 1 153 ? -13.109 21.234 12.562 1 96.81 153 LYS B N 1
ATOM 2514 C CA . LYS B 1 153 ? -12.117 22.141 13.141 1 96.81 153 LYS B CA 1
ATOM 2515 C C . LYS B 1 153 ? -10.703 21.625 12.906 1 96.81 153 LYS B C 1
ATOM 2517 O O . LYS B 1 153 ? -10.438 20.438 13.039 1 96.81 153 LYS B O 1
ATOM 2522 N N . ALA B 1 154 ? -9.844 22.578 12.625 1 96.56 154 ALA B N 1
ATOM 2523 C CA . ALA B 1 154 ? -8.438 22.219 12.492 1 96.56 154 ALA B CA 1
ATOM 2524 C C . ALA B 1 154 ? -7.852 21.781 13.836 1 96.56 154 ALA B C 1
ATOM 2526 O O . ALA B 1 154 ? -7.941 22.516 14.82 1 96.56 154 ALA B O 1
ATOM 2527 N N . VAL B 1 155 ? -7.293 20.625 13.852 1 95.12 155 VAL B N 1
ATOM 2528 C CA . VAL B 1 155 ? -6.711 20.125 15.094 1 95.12 155 VAL B CA 1
ATOM 2529 C C . VAL B 1 155 ? -5.191 20.062 14.969 1 95.12 155 VAL B C 1
ATOM 2531 O O . VAL B 1 155 ? -4.477 20.031 15.977 1 95.12 155 VAL B O 1
ATOM 2534 N N . MET B 1 156 ? -4.684 20 13.75 1 93.88 156 MET B N 1
ATOM 2535 C CA . MET B 1 156 ? -3.256 20.047 13.445 1 93.88 156 MET B CA 1
ATOM 2536 C C . MET B 1 156 ? -3.012 20.688 12.086 1 93.88 156 MET B C 1
ATOM 2538 O O . MET B 1 156 ? -3.822 20.531 11.164 1 93.88 156 MET B O 1
ATOM 2542 N N . GLU B 1 157 ? -1.947 21.391 11.992 1 95.81 157 GLU B N 1
ATOM 2543 C CA . GLU B 1 157 ? -1.567 21.953 10.695 1 95.81 157 GLU B CA 1
ATOM 2544 C C . GLU B 1 157 ? -0.064 22.203 10.617 1 95.81 157 GLU B C 1
ATOM 2546 O O . GLU B 1 157 ? 0.625 22.188 11.641 1 95.81 157 GLU B O 1
ATOM 2551 N N . GLY B 1 158 ? 0.479 22.25 9.469 1 96.12 158 GLY B N 1
ATOM 2552 C CA . GLY B 1 158 ? 1.881 22.547 9.211 1 96.12 158 GLY B CA 1
ATOM 2553 C C . GLY B 1 158 ? 2.18 22.828 7.754 1 96.12 158 GLY B C 1
ATOM 2554 O O . GLY B 1 158 ? 1.328 22.609 6.887 1 96.12 158 GLY B O 1
ATOM 2555 N N . VAL B 1 159 ? 3.322 23.422 7.551 1 97.56 159 VAL B N 1
ATOM 2556 C CA . VAL B 1 159 ? 3.791 23.688 6.191 1 97.56 159 VAL B CA 1
ATOM 2557 C C . VAL B 1 159 ? 4.996 22.797 5.883 1 97.56 159 VAL B C 1
ATOM 2559 O O . VAL B 1 159 ? 6.02 22.875 6.566 1 97.56 159 VAL B O 1
ATOM 2562 N N . PHE B 1 160 ? 4.848 21.984 4.914 1 97.25 160 PHE B N 1
ATOM 2563 C CA . PHE B 1 160 ? 5.934 21.125 4.453 1 97.25 160 PHE B CA 1
ATOM 2564 C C . PHE B 1 160 ? 6.766 21.828 3.389 1 97.25 160 PHE B C 1
ATOM 2566 O O . PHE B 1 160 ? 6.219 22.531 2.541 1 97.25 160 PHE B O 1
ATOM 2573 N N . MET B 1 161 ? 8.047 21.562 3.439 1 98.06 161 MET B N 1
ATOM 2574 C CA . MET B 1 161 ? 8.992 22.125 2.469 1 98.06 161 MET B CA 1
ATOM 2575 C C . MET B 1 161 ? 9.656 21.016 1.663 1 98.06 161 MET B C 1
ATOM 2577 O O . MET B 1 161 ? 10.055 19.984 2.221 1 98.06 161 MET B O 1
ATOM 2581 N N . ARG B 1 162 ? 9.75 21.219 0.383 1 97.31 162 ARG B N 1
ATOM 2582 C CA . ARG B 1 162 ? 10.398 20.25 -0.492 1 97.31 162 ARG B CA 1
ATOM 2583 C C . ARG B 1 162 ? 11.898 20.172 -0.206 1 97.31 162 ARG B C 1
ATOM 2585 O O . ARG B 1 162 ? 12.547 21.203 -0.013 1 97.31 162 ARG B O 1
ATOM 2592 N N . GLU B 1 163 ? 12.391 18.969 -0.114 1 88.38 163 GLU B N 1
ATOM 2593 C CA . GLU B 1 163 ? 13.828 18.781 0.05 1 88.38 163 GLU B CA 1
ATOM 2594 C C . GLU B 1 163 ? 14.531 18.672 -1.302 1 88.38 163 GLU B C 1
ATOM 2596 O O . GLU B 1 163 ? 13.977 18.109 -2.252 1 88.38 163 GLU B O 1
#

pLDDT: mean 83.87, std 24.97, range [23.25, 98.75]

Secondary structure (DSSP, 8-state):
---SSTTGGG-SS------------------TTGGGGGG-EEEEETTEEEEEEE-GGGSEEEEEEEEEPTTS-EEEEEEEEEEEETTTTEEEEEEEESSSSEEEEEEEEEEETTEEEEEEEEEETT--EEEEEEEEEEEETTEEEEEEEETTEEEEEEEEEE-/---STTSGGG-SS------------------TTGGGGGG-EEEEETTEEEEEEE-GGGSEEEEEEEEEPTTS-EEEEEEEEEEEETTTTEEEEEEEESSSSEEEEEEEEEEETTEEEEEEEEEETT--EEEEEEEEEEEETTEEEEEEEETTEEEEEEEEEE-

Nearest PDB structures (foldseek):
  4xrt-assembly1_A  TM=2.940E-01  e=2.309E-01  Streptomyces steffisburgensis
  4xrt-assembly2_B  TM=2.907E-01  e=5.067E-01  Streptomyces steffisburgensis
  6dhx-assembly3_C  TM=4.975E-01  e=3.009E+00  Streptococcus intermedius B196
  6czj-assembly1_A  TM=5.169E-01  e=4.710E-02  synthetic construct
  9hag-assembly1_A  TM=4.936E-01  e=1.086E-01  synthetic construct

Radius of gyration: 21.89 Å; Cα contacts (8 Å, |Δi|>4): 692; chains: 2; bounding box: 37×70×67 Å

Foldseek 3Di:
DPPPPPPPPVVPVHPPVPPPDDPPPVPVPPLQCVLCVLVAAWKDDDQKIKHWDADPPSQKIKIWMWGQDPVRDTDTFKIKMWGQDPVVRFIWMKMAGPPDQWGIKIWTWDDDPSWIKIWIWTQGPVGDIFIWIWIWADPDSFKIKIFIGGPRHTPDIDMIGGD/DPPPPPPPPVQPVHPPVPPDDPPPPVPVPPLQCVLCVLVAAWKDDDQKIKHWDADPPSQKIKIWMWGQDPVRDTDTFKIKMWGQDPVVRFIWMKMAGPPDQWGIKIWTWDDDPSWIKIWIWTQGPVGDTFIWIWIWADPDSFKIKIFIGGPRHTPDIDMIGGD

Sequence (326 aa):
MKNKIMLCLSYFLLSIAIALLPTLSYSQSTNHLQSFDQFIGEWELDNSLQVFEWGPGKTSVMAKSYQTGSDGSRTLVSEGMWFWHPGKQEIKGYVTATNIPVVFFDYTTTFENGGMASDLTAYDKNGIKSAYREVMEMQSDSTYKWILMQQGKAVMEGVFMREMKNKIMLCLSYFLLSIAIALLPTLSYSQSTNHLQSFDQFIGEWELDNSLQVFEWGPGKTSVMAKSYQTGSDGSRTLVSEGMWFWHPGKQEIKGYVTATNIPVVFFDYTTTFENGGMASDLTAYDKNGIKSAYREVMEMQSDSTYKWILMQQGKAVMEGVFMRE

Organism: NCBI:txid1194090

Solvent-accessible surface area (backbone atoms only — not comparable to full-atom values): 18000 Å² total; per-residue (Å²): 139,86,79,76,79,77,74,66,77,77,42,67,88,57,81,66,78,75,63,86,65,72,81,63,73,73,62,78,69,77,58,86,57,57,78,49,61,81,60,51,42,43,32,34,44,88,56,32,40,38,36,32,40,72,37,49,89,58,56,29,35,37,36,38,29,27,41,44,44,96,86,66,48,72,42,68,30,29,43,31,41,34,34,71,37,68,89,75,71,40,36,37,30,44,34,38,36,45,98,50,74,48,33,37,37,45,34,42,48,46,78,49,96,82,23,39,37,27,47,30,45,33,22,28,86,86,53,54,74,45,67,37,38,37,38,39,36,64,76,48,97,50,31,32,38,38,38,34,24,43,93,92,36,79,77,43,70,49,63,32,34,56,108,140,84,80,75,78,76,71,63,76,81,49,63,83,64,79,66,80,74,64,84,67,70,84,65,73,75,62,76,70,78,58,86,56,56,78,50,61,81,60,51,41,43,31,34,43,88,55,30,40,38,37,31,39,71,37,48,89,58,56,29,35,37,35,37,31,27,42,45,44,98,86,65,48,73,42,68,31,30,42,31,41,35,34,71,37,69,91,75,70,41,36,36,30,42,34,38,36,46,98,52,74,48,33,36,38,45,34,41,48,46,78,47,96,84,23,39,38,26,48,30,44,33,21,29,87,87,54,54,73,47,66,37,37,39,38,39,38,63,76,49,95,48,29,32,40,39,37,35,24,43,94,88,36,80,77,44,71,49,64,34,32,57,108